Protein AF-A0A382NUI7-F1 (afdb_monomer_lite)

Structure (mmCIF, N/CA/C/O backbone):
data_AF-A0A382NUI7-F1
#
_entry.id   AF-A0A382NUI7-F1
#
loop_
_atom_site.group_PDB
_atom_site.id
_atom_site.type_symbol
_atom_site.label_atom_id
_atom_site.label_alt_id
_atom_site.label_comp_id
_atom_site.label_asym_id
_atom_site.label_entity_id
_atom_site.label_seq_id
_atom_site.pdbx_PDB_ins_code
_atom_site.Cartn_x
_atom_site.Cartn_y
_atom_site.Cartn_z
_atom_site.occupancy
_atom_site.B_iso_or_equiv
_atom_site.auth_seq_id
_atom_site.auth_comp_id
_atom_site.auth_asym_id
_atom_site.auth_atom_id
_atom_site.pdbx_PDB_model_num
ATOM 1 N N . MET A 1 1 ? -58.596 -17.652 27.806 1.00 35.81 1 MET A N 1
ATOM 2 C CA . MET A 1 1 ? -57.343 -18.100 28.448 1.00 35.81 1 MET A CA 1
ATOM 3 C C . MET A 1 1 ? -56.428 -16.884 28.550 1.00 35.81 1 MET A C 1
ATOM 5 O O . MET A 1 1 ? -56.333 -16.153 27.576 1.00 35.81 1 MET A O 1
ATOM 9 N N . TYR A 1 2 ? -55.915 -16.629 29.757 1.00 32.88 2 TYR A N 1
ATOM 10 C CA . TYR A 1 2 ? -54.990 -15.571 30.209 1.00 32.88 2 TYR A CA 1
ATOM 11 C C . TYR A 1 2 ? -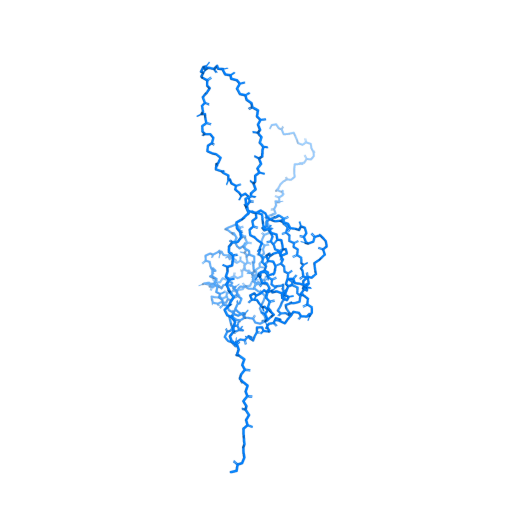53.875 -15.215 29.195 1.00 32.88 2 TYR A C 1
ATOM 13 O O . TYR A 1 2 ? -53.467 -16.080 28.438 1.00 32.88 2 TYR A O 1
ATOM 21 N N . GLY A 1 3 ? -53.282 -14.018 29.142 1.00 33.47 3 GLY A N 1
ATOM 22 C CA . GLY A 1 3 ? -53.305 -12.876 30.048 1.00 33.47 3 GLY A CA 1
ATOM 23 C C . GLY A 1 3 ? -52.349 -11.763 29.572 1.00 33.47 3 GLY A C 1
ATOM 24 O O . GLY A 1 3 ? -51.525 -11.953 28.683 1.00 33.47 3 GLY A O 1
ATOM 25 N N . TYR A 1 4 ? -52.533 -10.599 30.190 1.00 40.56 4 TYR A N 1
ATOM 26 C CA . TYR A 1 4 ? -51.809 -9.327 30.097 1.00 40.56 4 TYR A CA 1
ATOM 27 C C . TYR A 1 4 ? -50.271 -9.414 30.167 1.00 40.56 4 TYR A C 1
ATOM 29 O O . TYR A 1 4 ? -49.758 -10.164 30.987 1.00 40.56 4 TYR A O 1
ATOM 37 N N . PHE A 1 5 ? -49.560 -8.489 29.499 1.00 44.22 5 PHE A N 1
ATOM 38 C CA . PHE A 1 5 ? -48.689 -7.524 30.197 1.00 44.22 5 PHE A CA 1
ATOM 39 C C . PHE A 1 5 ? -48.401 -6.261 29.366 1.00 44.22 5 PHE A C 1
ATOM 41 O O . PHE A 1 5 ? -48.270 -6.279 28.148 1.00 44.22 5 PHE A O 1
ATOM 48 N N . LYS A 1 6 ? -48.342 -5.151 30.099 1.00 36.56 6 LYS A N 1
ATOM 49 C CA . LYS A 1 6 ? -48.339 -3.739 29.717 1.00 36.56 6 LYS A CA 1
ATOM 50 C C . LYS A 1 6 ? -47.038 -3.118 30.246 1.00 36.56 6 LYS A C 1
ATOM 52 O O . LYS A 1 6 ? -46.762 -3.305 31.425 1.00 36.56 6 LYS A O 1
ATOM 57 N N . LYS A 1 7 ? -46.303 -2.353 29.432 1.00 40.66 7 LYS A N 1
ATOM 58 C CA . LYS A 1 7 ? -45.358 -1.265 29.807 1.00 40.66 7 LYS A CA 1
ATOM 59 C C . LYS A 1 7 ? -45.283 -0.352 28.570 1.00 40.66 7 LYS A C 1
ATOM 61 O O . LYS A 1 7 ? -44.982 -0.865 27.506 1.00 40.66 7 LYS A O 1
ATOM 66 N N . VAL A 1 8 ? -45.739 0.904 28.513 1.00 38.81 8 VAL A N 1
ATOM 67 C CA . VAL A 1 8 ? -45.543 2.113 29.345 1.00 38.81 8 VAL A CA 1
ATOM 68 C C . VAL A 1 8 ? -44.069 2.476 29.520 1.00 38.81 8 VAL A C 1
ATOM 70 O O . VAL A 1 8 ? -43.425 1.958 30.422 1.00 38.81 8 VAL A O 1
ATOM 73 N N . PHE A 1 9 ? -43.594 3.404 28.684 1.00 39.09 9 PHE A N 1
ATOM 74 C CA . PHE A 1 9 ? -42.582 4.429 28.983 1.00 39.09 9 PHE A CA 1
ATOM 75 C C . PHE A 1 9 ? -42.896 5.608 28.038 1.00 39.09 9 PHE A C 1
ATOM 77 O O . PHE A 1 9 ? -42.788 5.476 26.827 1.00 39.09 9 PHE A O 1
ATOM 84 N N . ALA A 1 10 ? -43.690 6.581 28.488 1.00 38.88 10 ALA A N 1
ATOM 85 C CA . ALA A 1 10 ? -43.255 7.785 29.202 1.00 38.88 10 ALA A CA 1
ATOM 86 C C . ALA A 1 10 ? -42.447 8.712 28.282 1.00 38.88 10 ALA A C 1
ATOM 88 O O . ALA A 1 10 ? -41.266 8.495 28.032 1.00 38.88 10 ALA A O 1
ATOM 89 N N . GLY A 1 11 ? -43.140 9.727 27.765 1.00 38.72 11 GLY A N 1
ATOM 90 C CA . GLY A 1 11 ? -42.522 10.845 27.079 1.00 38.72 11 GLY A CA 1
ATOM 91 C C . GLY A 1 11 ? -41.825 11.781 28.058 1.00 38.72 11 GLY A C 1
ATOM 92 O O . GLY A 1 11 ? -42.262 11.958 29.195 1.00 38.72 11 GLY A O 1
ATOM 93 N N . THR A 1 12 ? -40.788 12.434 27.553 1.00 42.12 12 THR A N 1
ATOM 94 C CA . THR A 1 12 ? -40.213 13.628 28.158 1.00 42.12 12 THR A CA 1
ATOM 95 C C . THR A 1 12 ? -39.759 14.538 27.027 1.00 42.12 12 THR A C 1
ATOM 97 O O . THR A 1 12 ? -38.736 14.313 26.386 1.00 42.12 12 THR A O 1
ATOM 100 N N . CYS A 1 13 ? -40.567 15.566 26.765 1.00 43.44 13 CYS A N 1
ATOM 101 C CA . CYS A 1 13 ? -40.141 16.770 26.071 1.00 43.44 13 CYS A CA 1
ATOM 102 C C . CYS A 1 13 ? -39.034 17.419 26.906 1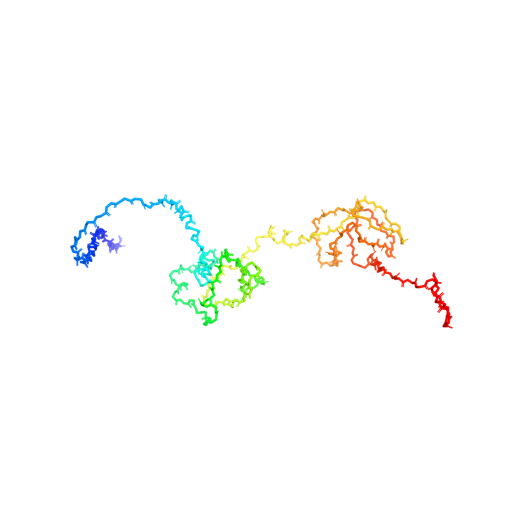.00 43.44 13 CYS A C 1
ATOM 104 O O . CYS A 1 13 ? -39.289 17.829 28.039 1.00 43.44 13 CYS A O 1
ATOM 106 N N . VAL A 1 14 ? -37.823 17.518 26.364 1.00 42.28 14 VAL A N 1
ATOM 107 C CA . VAL A 1 14 ? -36.757 18.310 26.980 1.00 42.28 14 VAL A CA 1
ATOM 108 C C . VAL A 1 14 ? -36.624 19.604 26.191 1.00 42.28 14 VAL A C 1
ATOM 110 O O . VAL A 1 14 ? -36.122 19.634 25.070 1.00 42.28 14 VAL A O 1
ATOM 113 N N . SER A 1 15 ? -37.154 20.665 26.799 1.00 38.84 15 SER A N 1
ATOM 114 C CA . SER A 1 15 ? -36.998 22.058 26.402 1.00 38.84 15 SER A CA 1
ATOM 115 C C . SER A 1 15 ? -35.524 22.439 26.288 1.00 38.84 15 SER A C 1
ATOM 117 O O . SER A 1 15 ? -34.759 22.286 27.240 1.00 38.84 15 SER A O 1
ATOM 119 N N . ILE A 1 16 ? -35.147 23.018 25.150 1.00 44.00 16 ILE A N 1
ATOM 120 C CA . ILE A 1 16 ? -33.872 23.715 24.983 1.00 44.00 16 ILE A CA 1
ATOM 121 C C . ILE A 1 16 ? -34.023 25.092 25.640 1.00 44.00 16 ILE A C 1
ATOM 123 O O . ILE A 1 16 ? -34.627 26.002 25.075 1.00 44.00 16 ILE A O 1
ATOM 127 N N . PHE A 1 17 ? -33.495 25.240 26.855 1.00 40.78 17 PHE A N 1
ATOM 128 C CA . PHE A 1 17 ? -33.248 26.549 27.455 1.00 40.78 17 PHE A CA 1
ATOM 129 C C . PHE A 1 17 ? -31.989 27.146 26.819 1.00 40.78 17 PHE A C 1
ATOM 131 O O . PHE A 1 17 ? -30.878 26.679 27.058 1.00 40.78 17 PHE A O 1
ATOM 138 N N . ILE A 1 18 ? -32.164 28.195 26.014 1.00 47.19 18 ILE A N 1
ATOM 139 C CA . ILE A 1 18 ? -31.068 29.067 25.585 1.00 47.19 18 ILE A CA 1
ATOM 140 C C . ILE A 1 18 ? -30.714 29.954 26.783 1.00 47.19 18 ILE A C 1
ATOM 142 O O . ILE A 1 18 ? -31.392 30.941 27.061 1.00 47.19 18 ILE A O 1
ATOM 146 N N . VAL A 1 19 ? -29.664 29.587 27.517 1.00 44.31 19 VAL A N 1
ATOM 147 C CA . VAL A 1 19 ? -29.037 30.477 28.500 1.00 44.31 19 VAL A CA 1
ATOM 148 C C . VAL A 1 19 ? -28.020 31.335 27.757 1.00 44.31 19 VAL A C 1
ATOM 150 O O . VAL A 1 19 ? -26.963 30.863 27.344 1.00 44.31 19 VAL A O 1
ATOM 153 N N . GLY A 1 20 ? -28.377 32.604 27.564 1.00 37.06 20 GLY A N 1
ATOM 154 C CA . GLY A 1 20 ? -27.463 33.638 27.100 1.00 37.06 20 GLY A CA 1
ATOM 155 C C . GLY A 1 20 ? -26.403 33.929 28.159 1.00 37.06 20 GLY A C 1
ATOM 156 O O . GLY A 1 20 ? -26.723 34.312 29.283 1.00 37.06 20 GLY A O 1
ATOM 157 N N . LEU A 1 21 ? -25.136 33.766 27.786 1.00 40.66 21 LEU A N 1
ATOM 158 C CA . LEU A 1 21 ? -24.000 34.259 28.554 1.00 40.66 21 LEU A CA 1
ATOM 159 C C . LEU A 1 21 ? -23.685 35.686 28.101 1.00 40.66 21 LEU A C 1
ATOM 161 O O . LEU A 1 21 ? -23.049 35.916 27.075 1.00 40.66 21 LEU A O 1
ATOM 165 N N . VAL A 1 22 ? -24.158 36.643 28.897 1.00 42.53 22 VAL A N 1
ATOM 166 C CA . VAL A 1 22 ? -23.650 38.014 28.930 1.00 42.53 22 VAL A CA 1
ATOM 167 C C . VAL A 1 22 ? -22.273 37.958 29.586 1.00 42.53 22 VAL A C 1
ATOM 169 O O . VAL A 1 22 ? -22.174 37.710 30.785 1.00 42.53 22 VAL A O 1
ATOM 172 N N . ILE A 1 23 ? -21.209 38.187 28.816 1.00 43.56 23 ILE A N 1
ATOM 173 C CA . ILE A 1 23 ? -19.904 38.531 29.386 1.00 43.56 23 ILE A CA 1
ATOM 174 C C . ILE A 1 23 ? -19.733 40.035 29.216 1.00 43.56 23 ILE A C 1
ATOM 176 O O . ILE A 1 23 ? -19.405 40.543 28.147 1.00 43.56 23 ILE A O 1
ATOM 180 N N . SER A 1 24 ? -20.003 40.740 30.309 1.00 36.62 24 SER A N 1
ATOM 181 C CA . SER A 1 24 ? -19.540 42.095 30.554 1.00 36.62 24 SER A CA 1
ATOM 182 C C . SER A 1 24 ? -18.016 42.091 30.657 1.00 36.62 24 SER A C 1
ATOM 184 O O . SER A 1 24 ? -17.479 41.473 31.574 1.00 36.62 24 SER A O 1
ATOM 186 N N . ASN A 1 25 ? -17.327 42.829 29.791 1.00 38.84 25 ASN A N 1
ATOM 187 C CA . ASN A 1 25 ? -16.005 43.348 30.122 1.00 38.84 25 ASN A CA 1
ATOM 188 C C . ASN A 1 25 ? -16.078 44.871 30.170 1.00 38.84 25 ASN A C 1
ATOM 190 O O . ASN A 1 25 ? -16.219 45.553 29.158 1.00 38.84 25 ASN A O 1
ATOM 194 N N . ASN A 1 26 ? -16.002 45.366 31.404 1.00 32.53 26 ASN A N 1
ATOM 195 C CA . ASN A 1 26 ? -15.649 46.732 31.739 1.00 32.53 26 ASN A CA 1
ATOM 196 C C . ASN A 1 26 ? -14.284 47.069 31.131 1.00 32.53 26 ASN A C 1
ATOM 198 O O . ASN A 1 26 ? -13.294 46.412 31.438 1.00 32.53 26 ASN A O 1
ATOM 202 N N . HIS A 1 27 ? -14.218 48.156 30.372 1.00 37.56 27 HIS A N 1
ATOM 203 C CA . HIS A 1 27 ? -13.040 49.013 30.350 1.00 37.56 27 HIS A CA 1
ATOM 204 C C . HIS A 1 27 ? -13.515 50.458 30.170 1.00 37.56 27 HIS A C 1
ATOM 206 O O . HIS A 1 27 ? -13.904 50.877 29.084 1.00 37.56 27 HIS A O 1
ATOM 212 N N . GLN A 1 28 ? -13.533 51.208 31.272 1.00 40.31 28 GLN A N 1
ATOM 213 C CA . GLN A 1 28 ? -13.552 52.666 31.244 1.00 40.31 28 GLN A CA 1
ATOM 214 C C . GLN A 1 28 ? -12.109 53.163 31.129 1.00 40.31 28 GLN A C 1
ATOM 216 O O . GLN A 1 28 ? -11.290 52.874 31.997 1.00 40.31 28 GLN A O 1
ATOM 221 N N . SER A 1 29 ? -11.832 53.979 30.115 1.00 36.03 29 SER A N 1
ATOM 222 C CA . SER A 1 29 ? -11.007 55.179 30.276 1.00 36.03 29 SER A CA 1
ATOM 223 C C . SER A 1 29 ? -11.375 56.204 29.201 1.00 36.03 29 SER A C 1
ATOM 225 O O . SER A 1 29 ? -11.476 55.884 28.019 1.00 36.03 29 SER A O 1
ATOM 227 N N . LEU A 1 30 ? -11.628 57.417 29.679 1.00 31.84 30 LEU A N 1
ATOM 228 C CA . LEU A 1 30 ? -12.133 58.619 29.020 1.00 31.84 30 LEU A CA 1
ATOM 229 C C . LEU A 1 30 ? -11.088 59.297 28.098 1.00 31.84 30 LEU A C 1
ATOM 231 O O . LEU A 1 30 ? -9.920 59.313 28.463 1.00 31.84 30 LEU A O 1
ATOM 235 N N . ALA A 1 31 ? -11.573 59.895 26.991 1.00 32.81 31 ALA A N 1
ATOM 236 C CA . ALA A 1 31 ? -11.314 61.243 26.409 1.00 32.81 31 ALA A CA 1
ATOM 237 C C . ALA A 1 31 ? -9.858 61.810 26.370 1.00 32.81 31 ALA A C 1
ATOM 239 O O . ALA A 1 31 ? -9.145 61.734 27.355 1.00 32.81 31 ALA A O 1
ATOM 240 N N . ALA A 1 32 ? -9.332 62.513 25.352 1.00 33.59 32 ALA A N 1
ATOM 241 C CA . ALA A 1 32 ? -9.873 63.242 24.199 1.00 33.59 32 ALA A CA 1
ATOM 242 C C . ALA A 1 32 ? -8.736 63.668 23.219 1.00 33.59 32 ALA A C 1
ATOM 244 O O . ALA A 1 32 ? -7.581 63.778 23.624 1.00 33.59 32 ALA A O 1
ATOM 245 N N . THR A 1 33 ? -9.152 64.130 22.024 1.00 32.66 33 THR A N 1
ATOM 246 C CA . THR A 1 33 ? -8.557 65.178 21.140 1.00 32.66 33 THR A CA 1
ATOM 247 C C . THR A 1 33 ? -7.440 64.833 20.133 1.00 32.66 33 THR A C 1
ATOM 249 O O . THR A 1 33 ? -6.334 64.490 20.528 1.00 32.66 33 THR A O 1
ATOM 252 N N . GLY A 1 34 ? -7.704 65.109 18.839 1.00 29.58 34 GLY A N 1
ATOM 253 C CA . GLY A 1 34 ? -6.694 65.460 17.817 1.00 29.58 34 GLY A CA 1
ATOM 254 C C . GLY A 1 34 ? -6.775 64.699 16.478 1.00 29.58 34 GLY A C 1
ATOM 255 O O . GLY A 1 34 ? -6.346 63.558 16.406 1.00 29.58 34 GLY A O 1
ATOM 256 N N . ASP A 1 35 ? -7.298 65.351 15.435 1.00 33.94 35 ASP A N 1
ATOM 257 C CA . ASP A 1 35 ? -7.333 64.978 13.994 1.00 33.94 35 ASP A CA 1
ATOM 258 C C . ASP A 1 35 ? -5.949 65.192 13.303 1.00 33.94 35 ASP A C 1
ATOM 260 O O . ASP A 1 35 ? -5.096 65.810 13.949 1.00 33.94 35 ASP A O 1
ATOM 264 N N . PRO A 1 36 ? -5.694 64.936 11.991 1.00 48.56 36 PRO A N 1
ATOM 265 C CA . PRO A 1 36 ? -6.101 63.901 11.014 1.00 48.56 36 PRO A CA 1
ATOM 266 C C . PRO A 1 36 ? -4.875 63.129 10.435 1.00 48.56 36 PRO A C 1
ATOM 268 O O . PRO A 1 36 ? -3.724 63.467 10.694 1.00 48.56 36 PRO A O 1
ATOM 271 N N . ASN A 1 37 ? -5.133 62.189 9.515 1.00 37.06 37 ASN A N 1
ATOM 272 C CA . ASN A 1 37 ? -4.192 61.495 8.612 1.00 37.06 37 ASN A CA 1
ATOM 273 C C . ASN A 1 37 ? -3.414 60.316 9.202 1.00 37.06 37 ASN A C 1
ATOM 275 O O . ASN A 1 37 ? -2.260 60.451 9.598 1.00 37.06 37 ASN A O 1
ATOM 279 N N . ASP A 1 38 ? -3.972 59.114 9.058 1.00 30.92 38 ASP A N 1
ATOM 280 C CA . ASP A 1 38 ? -3.113 57.993 8.699 1.00 30.92 38 ASP A CA 1
ATOM 281 C C . ASP A 1 38 ? -3.828 57.036 7.747 1.00 30.92 38 ASP A C 1
ATOM 283 O O . ASP A 1 38 ? -5.016 56.729 7.880 1.00 30.92 38 ASP A O 1
ATOM 287 N N . HIS A 1 39 ? -3.097 56.629 6.719 1.00 35.75 39 HIS A N 1
ATOM 288 C CA . HIS A 1 39 ? -3.588 55.820 5.625 1.00 35.75 39 HIS A CA 1
ATOM 289 C C . HIS A 1 39 ? -4.082 54.480 6.167 1.00 35.75 39 HIS A C 1
ATOM 291 O O . HIS A 1 39 ? -3.288 53.601 6.500 1.00 35.75 39 HIS A O 1
ATOM 297 N N . THR A 1 40 ? -5.403 54.284 6.198 1.00 34.47 40 THR A N 1
ATOM 298 C CA . THR A 1 40 ? -5.993 52.964 6.418 1.00 34.47 40 THR A CA 1
ATOM 299 C C . THR A 1 40 ? -5.698 52.103 5.192 1.00 34.47 40 THR A C 1
ATOM 301 O O . THR A 1 40 ? -6.510 51.946 4.282 1.00 34.47 40 THR A O 1
ATOM 304 N N . LYS A 1 41 ? -4.489 51.538 5.156 1.00 36.22 41 LYS A N 1
ATOM 305 C CA . LYS A 1 41 ? -4.222 50.299 4.442 1.00 36.22 41 LYS A CA 1
ATOM 306 C C . LYS A 1 41 ? -5.117 49.272 5.121 1.00 36.22 41 LYS A C 1
ATOM 308 O O . LYS A 1 41 ? -4.795 48.760 6.189 1.00 36.22 41 LYS A O 1
ATOM 313 N N . VAL A 1 42 ? -6.276 49.030 4.517 1.00 35.50 42 VAL A N 1
ATOM 314 C CA . VAL A 1 42 ? -7.073 47.835 4.765 1.00 35.50 42 VAL A CA 1
ATOM 315 C C . VAL A 1 42 ? -6.172 46.674 4.362 1.00 35.50 42 VAL A C 1
ATOM 317 O O . VAL A 1 42 ? -6.113 46.269 3.204 1.00 35.50 42 VAL A O 1
ATOM 320 N N . ILE A 1 43 ? -5.369 46.207 5.316 1.00 37.84 43 ILE A N 1
ATOM 321 C CA . ILE A 1 43 ? -4.827 44.864 5.279 1.00 37.84 43 ILE A CA 1
ATOM 322 C C . ILE A 1 43 ? -6.076 44.014 5.437 1.00 37.84 43 ILE A C 1
ATOM 324 O O . ILE A 1 43 ? -6.586 43.830 6.540 1.00 37.84 43 ILE A O 1
ATOM 328 N N . SER A 1 44 ? -6.629 43.593 4.303 1.00 38.59 44 SER A N 1
ATOM 329 C CA . SER A 1 44 ? -7.461 42.410 4.258 1.00 38.59 44 SER A CA 1
ATOM 330 C C . SER A 1 44 ? -6.582 41.295 4.799 1.00 38.59 44 SER A C 1
ATOM 332 O O . SER A 1 44 ? -5.796 40.699 4.067 1.00 38.59 44 SER A O 1
ATOM 334 N N . ASP A 1 45 ? -6.657 41.094 6.111 1.00 36.09 45 ASP A N 1
ATOM 335 C CA . ASP A 1 45 ? -6.269 39.869 6.774 1.00 36.09 45 ASP A CA 1
ATOM 336 C C . ASP A 1 45 ? -7.202 38.805 6.196 1.00 36.09 45 ASP A C 1
ATOM 338 O O . ASP A 1 45 ? -8.266 38.488 6.729 1.00 36.09 45 ASP A O 1
ATOM 342 N N . THR A 1 46 ? -6.856 38.318 5.002 1.00 43.84 46 THR A N 1
ATOM 343 C CA . THR A 1 46 ? -7.223 36.981 4.570 1.00 43.84 46 THR A CA 1
ATOM 344 C C . THR A 1 46 ? -6.543 36.074 5.571 1.00 43.84 46 THR A C 1
ATOM 346 O O . THR A 1 46 ? -5.428 35.609 5.342 1.00 43.84 46 THR A O 1
ATOM 349 N N . GLY A 1 47 ? -7.206 35.932 6.720 1.00 40.12 47 GLY A N 1
ATOM 350 C CA . GLY A 1 47 ? -6.860 35.021 7.779 1.00 40.12 47 GLY A CA 1
ATOM 351 C C . GLY A 1 47 ? -6.905 33.643 7.168 1.00 40.12 47 GLY A C 1
ATOM 352 O O . GLY A 1 47 ? -7.947 32.985 7.141 1.00 40.12 47 GLY A O 1
ATOM 353 N N . ASP A 1 48 ? -5.761 33.247 6.631 1.00 46.84 48 ASP A N 1
ATOM 354 C CA . ASP A 1 48 ? -5.433 31.901 6.249 1.00 46.84 48 ASP A CA 1
ATOM 355 C C . ASP A 1 48 ? -5.414 31.143 7.571 1.00 46.84 48 ASP A C 1
ATOM 357 O O . ASP A 1 48 ? -4.390 31.025 8.248 1.00 46.84 48 ASP A O 1
ATOM 361 N N . ARG A 1 49 ? -6.610 30.776 8.047 1.00 52.12 49 ARG A N 1
ATOM 362 C CA . ARG A 1 49 ? -6.794 29.944 9.226 1.00 52.12 49 ARG A CA 1
ATOM 363 C C . ARG A 1 49 ? -6.121 28.638 8.864 1.00 52.12 49 ARG A C 1
ATOM 365 O O . ARG A 1 49 ? -6.753 27.776 8.266 1.00 52.12 49 ARG A O 1
ATOM 372 N N . HIS A 1 50 ? -4.836 28.533 9.188 1.00 59.94 50 HIS A N 1
ATOM 373 C CA . HIS A 1 50 ? -4.046 27.335 8.994 1.00 59.94 50 HIS A CA 1
ATOM 374 C C . HIS A 1 50 ? -4.799 26.226 9.718 1.00 59.94 50 HIS A C 1
ATOM 376 O O . HIS A 1 50 ? -4.812 26.175 10.949 1.00 59.94 50 HIS A O 1
ATOM 382 N N . GLN A 1 51 ? -5.533 25.410 8.964 1.00 75.38 51 GLN A N 1
ATOM 383 C CA . GLN A 1 51 ? -6.395 24.399 9.539 1.00 75.38 51 GLN A CA 1
ATOM 384 C C . GLN A 1 51 ? -5.481 23.317 10.100 1.00 75.38 51 GLN A C 1
ATOM 386 O O . GLN A 1 51 ? -4.776 22.629 9.365 1.00 75.38 51 GLN A O 1
ATOM 391 N N . VAL A 1 52 ? -5.424 23.232 11.427 1.00 84.94 52 VAL A N 1
ATOM 392 C CA . VAL A 1 52 ? -4.571 22.266 12.110 1.00 84.94 52 VAL A CA 1
ATOM 393 C C . VAL A 1 52 ? -5.390 21.014 12.398 1.00 84.94 52 VAL A C 1
ATOM 395 O O . VAL A 1 52 ? -6.328 21.044 13.189 1.00 84.94 52 VAL A O 1
ATOM 398 N N . PHE A 1 53 ? -5.019 19.907 11.764 1.00 86.06 53 PHE A N 1
ATOM 399 C CA . PHE A 1 53 ? -5.631 18.597 11.943 1.00 86.06 53 PHE A CA 1
ATOM 400 C C . PHE A 1 53 ? -4.923 17.846 13.069 1.00 86.06 53 PHE A C 1
ATOM 402 O O . PHE A 1 53 ? -3.709 17.637 13.028 1.00 86.06 53 PHE A O 1
ATOM 409 N N . GLU A 1 54 ? -5.673 17.431 14.086 1.00 91.06 54 GLU A N 1
ATOM 410 C CA . GLU A 1 54 ? -5.142 16.646 15.201 1.00 91.06 54 GLU A CA 1
ATOM 411 C C . GLU A 1 54 ? -5.268 15.148 14.914 1.00 91.06 54 GLU A C 1
ATOM 413 O O . GLU A 1 54 ? -6.333 14.672 14.517 1.00 91.06 54 GLU A O 1
ATOM 418 N N . LEU A 1 55 ? -4.192 14.389 15.153 1.00 92.06 55 LEU A N 1
ATOM 419 C CA . LEU A 1 55 ? -4.160 12.951 14.870 1.00 92.06 55 LEU A CA 1
ATOM 420 C C . LEU A 1 55 ? -5.258 12.205 15.625 1.00 92.06 55 LEU A C 1
ATOM 422 O O . LEU A 1 55 ? -5.930 11.369 15.032 1.00 92.06 55 LEU A O 1
ATOM 426 N N . ARG A 1 56 ? -5.456 12.512 16.914 1.00 91.75 56 ARG A N 1
ATOM 427 C CA . ARG A 1 56 ? -6.459 11.832 17.744 1.00 91.75 56 ARG A CA 1
ATOM 428 C C . ARG A 1 56 ? -7.870 12.035 17.190 1.00 91.75 56 ARG A C 1
ATOM 430 O O . ARG A 1 56 ? -8.568 11.050 16.990 1.00 91.75 56 ARG A O 1
ATOM 437 N N . ALA A 1 57 ? -8.253 13.280 16.910 1.00 87.88 57 ALA A N 1
ATOM 438 C CA . ALA A 1 57 ? -9.573 13.601 16.372 1.00 87.88 57 ALA A CA 1
ATOM 439 C C . ALA A 1 57 ? -9.804 12.934 15.007 1.00 87.88 57 ALA A C 1
ATOM 441 O O . ALA A 1 57 ? -10.810 12.259 14.817 1.00 87.88 57 ALA A O 1
ATOM 442 N N . GLY A 1 58 ? -8.830 13.036 14.094 1.00 90.12 58 GLY A N 1
ATOM 443 C CA . GLY A 1 58 ? -8.917 12.390 12.782 1.00 90.12 58 GLY A CA 1
ATOM 444 C C . GLY A 1 58 ? -9.027 10.866 12.875 1.00 90.12 58 GLY A C 1
ATOM 445 O O . GLY A 1 58 ? -9.820 10.262 12.157 1.00 90.12 58 GLY A O 1
ATOM 446 N N . LEU A 1 59 ? -8.284 10.249 13.797 1.00 92.00 59 LEU A N 1
ATOM 447 C CA . LEU A 1 59 ? -8.320 8.806 14.008 1.00 92.00 59 LEU A CA 1
ATOM 448 C C . LEU A 1 59 ? -9.667 8.343 14.571 1.00 92.00 59 LEU A C 1
ATOM 450 O O . LEU A 1 59 ? -10.170 7.319 14.128 1.00 92.00 59 LEU A O 1
ATOM 454 N N . ILE A 1 60 ? -10.264 9.084 15.509 1.00 89.56 60 ILE A N 1
ATOM 455 C CA . ILE A 1 60 ? -11.598 8.778 16.053 1.00 89.56 60 ILE A CA 1
ATOM 456 C C . ILE A 1 60 ? -12.639 8.807 14.935 1.00 89.56 60 ILE A C 1
ATOM 458 O O . ILE A 1 60 ? -13.363 7.831 14.750 1.00 89.56 60 ILE A O 1
ATOM 462 N N . SER A 1 61 ? -12.673 9.891 14.153 1.00 88.50 61 SER A N 1
ATOM 463 C CA . SER A 1 61 ? -13.612 10.019 13.035 1.00 88.50 61 SER A CA 1
ATOM 464 C C . SER A 1 61 ? -13.420 8.910 12.004 1.00 88.50 61 SER A C 1
ATOM 466 O O . SER A 1 61 ? -14.394 8.362 11.502 1.00 88.50 61 SER A O 1
ATOM 468 N N . TRP A 1 62 ? -12.172 8.548 11.705 1.00 91.56 62 TRP A N 1
ATOM 469 C CA . TRP A 1 62 ? -11.877 7.469 10.770 1.00 91.56 62 TRP A CA 1
ATOM 470 C C . TRP A 1 62 ? -12.272 6.090 11.315 1.00 91.56 62 TRP A C 1
ATOM 472 O O . TRP A 1 62 ? -12.885 5.306 10.593 1.00 91.56 62 TRP A O 1
ATOM 482 N N . LEU A 1 63 ? -11.977 5.793 12.585 1.00 90.25 63 LEU A N 1
ATOM 483 C CA . LEU A 1 63 ? -12.348 4.529 13.229 1.00 90.25 63 LEU A CA 1
ATOM 484 C C . LEU A 1 63 ? -13.864 4.354 13.292 1.00 90.25 63 LEU A C 1
ATOM 486 O O . LEU A 1 63 ? -14.347 3.258 13.048 1.00 90.25 63 LEU A O 1
ATOM 490 N N . ALA A 1 64 ? -14.614 5.424 13.541 1.00 87.12 64 ALA A N 1
ATOM 491 C CA . ALA A 1 64 ? -16.072 5.386 13.566 1.00 87.12 64 ALA A CA 1
ATOM 492 C C . ALA A 1 64 ? -16.715 4.978 12.231 1.00 87.12 64 ALA A C 1
ATOM 494 O O . ALA A 1 64 ? -17.830 4.470 12.217 1.00 87.12 64 ALA A O 1
ATOM 495 N N . LEU A 1 65 ? -16.019 5.179 11.107 1.00 83.06 65 LEU A N 1
ATOM 496 C CA . LEU A 1 65 ? -16.481 4.727 9.791 1.00 83.06 65 LEU A CA 1
ATOM 497 C C . LEU A 1 65 ? -16.215 3.235 9.545 1.00 83.06 65 LEU A C 1
ATOM 499 O O . LEU A 1 65 ? -16.807 2.652 8.642 1.00 83.06 65 LEU A O 1
ATOM 503 N N . HIS A 1 66 ? -15.306 2.629 10.310 1.00 83.69 66 HIS A N 1
ATOM 504 C CA . HIS A 1 66 ? -14.824 1.262 10.085 1.00 83.69 66 HIS A CA 1
ATOM 505 C C . HIS A 1 66 ? -15.188 0.297 11.225 1.00 83.69 66 HIS A C 1
ATOM 507 O O . HIS A 1 66 ? -15.158 -0.920 11.037 1.00 83.69 66 HIS A O 1
ATOM 513 N N . ALA A 1 67 ? -15.522 0.819 12.403 1.00 86.19 67 ALA A N 1
ATOM 514 C CA . ALA A 1 67 ? -15.914 0.063 13.582 1.00 86.19 67 ALA A CA 1
ATOM 515 C C . ALA A 1 67 ? -17.436 -0.037 13.703 1.00 86.19 67 ALA A C 1
ATOM 517 O O . ALA A 1 67 ? -18.170 0.829 13.240 1.00 86.19 67 ALA A O 1
ATOM 518 N N . THR A 1 68 ? -17.911 -1.072 14.393 1.00 83.81 68 THR A N 1
ATOM 519 C CA . THR A 1 68 ? -19.315 -1.161 14.824 1.00 83.81 68 THR A CA 1
ATOM 520 C C . THR A 1 68 ? -19.588 -0.394 16.119 1.00 83.81 68 THR A C 1
ATOM 522 O O . THR A 1 68 ? -20.740 -0.269 16.518 1.00 83.81 68 THR A O 1
ATOM 525 N N . ASN A 1 69 ? -18.533 0.056 16.803 1.00 86.94 69 ASN A N 1
ATOM 526 C CA . ASN A 1 69 ? -18.608 0.807 18.053 1.00 86.94 69 ASN A CA 1
ATOM 527 C C . ASN A 1 69 ? -19.148 2.227 17.827 1.00 86.94 69 ASN A C 1
ATOM 529 O O . ASN A 1 69 ? -18.905 2.837 16.784 1.00 86.94 69 ASN A O 1
ATOM 533 N N . GLU A 1 70 ? -19.833 2.777 18.830 1.00 83.69 70 GLU A N 1
ATOM 534 C CA . GLU A 1 70 ? -20.272 4.174 18.799 1.00 83.69 70 GLU A CA 1
ATOM 535 C C . GLU A 1 70 ? -19.071 5.132 18.892 1.00 83.69 70 GLU A C 1
ATOM 537 O O . GLU A 1 70 ? -18.062 4.835 19.533 1.00 83.69 70 GLU A O 1
ATOM 542 N N . ILE A 1 71 ? -19.185 6.321 18.285 1.00 85.50 71 ILE A N 1
ATOM 543 C CA . ILE A 1 71 ? -18.124 7.349 18.317 1.00 85.50 71 ILE A CA 1
ATOM 544 C C . ILE A 1 71 ? -17.729 7.694 19.760 1.00 85.50 71 ILE A C 1
ATOM 546 O O . ILE A 1 71 ? -16.544 7.797 20.061 1.00 85.50 71 ILE A O 1
ATOM 550 N N . THR A 1 72 ? -18.710 7.823 20.653 1.00 85.75 72 THR A N 1
ATOM 551 C CA . THR A 1 72 ? -18.527 8.128 22.082 1.00 85.75 72 THR A CA 1
ATOM 552 C C . THR A 1 72 ? -17.687 7.067 22.792 1.00 85.75 72 THR A C 1
ATOM 554 O O . THR A 1 72 ? -16.741 7.393 23.506 1.00 85.75 72 THR A O 1
ATOM 557 N N . GLU A 1 73 ? -17.962 5.788 22.531 1.00 88.69 73 GLU A N 1
ATOM 558 C CA . GLU A 1 73 ? -17.180 4.672 23.067 1.00 88.69 73 GLU A CA 1
ATOM 559 C C . GLU A 1 73 ? -15.726 4.723 22.571 1.00 88.69 73 GLU A C 1
ATOM 561 O O . GLU A 1 73 ? -14.790 4.475 23.340 1.00 88.69 73 GLU A O 1
ATOM 566 N N . ILE A 1 74 ? -15.525 5.088 21.299 1.00 87.62 74 ILE A N 1
ATOM 567 C CA . ILE A 1 74 ? -14.192 5.235 20.710 1.00 87.62 74 ILE A CA 1
ATOM 568 C C . ILE A 1 74 ? -13.442 6.408 21.351 1.00 87.62 74 ILE A C 1
ATOM 570 O O . ILE A 1 74 ? -12.268 6.268 21.693 1.00 87.62 74 ILE A O 1
ATOM 574 N N . GLU A 1 75 ? -14.097 7.549 21.548 1.00 88.12 75 GLU A N 1
ATOM 575 C CA . GLU A 1 75 ? -13.508 8.741 22.163 1.00 88.12 75 GLU A CA 1
ATOM 576 C C . GLU A 1 75 ? -12.988 8.483 23.582 1.00 88.12 75 GLU A C 1
ATOM 578 O O . GLU A 1 75 ? -11.877 8.917 23.922 1.00 88.12 75 GLU A O 1
ATOM 583 N N . GLU A 1 76 ? -13.771 7.762 24.386 1.00 90.50 76 GLU A N 1
ATOM 584 C CA . GLU A 1 76 ? -13.470 7.458 25.786 1.00 90.50 76 GLU A CA 1
ATOM 585 C C . GLU A 1 76 ? -12.375 6.393 25.939 1.00 90.50 76 GLU A C 1
ATOM 587 O O . GLU A 1 76 ? -11.486 6.524 26.787 1.00 90.50 76 GLU A O 1
ATOM 592 N N . ASN A 1 77 ? -12.403 5.346 25.107 1.00 90.94 77 ASN A N 1
ATOM 593 C CA . ASN A 1 77 ? -11.521 4.187 25.268 1.00 90.94 77 ASN A CA 1
ATOM 594 C C . ASN A 1 77 ? -10.236 4.249 24.431 1.00 90.94 77 ASN A C 1
ATOM 596 O O . ASN A 1 77 ? -9.287 3.498 24.702 1.00 90.94 77 ASN A O 1
ATOM 600 N N . LEU A 1 78 ? -10.157 5.128 23.425 1.00 90.56 78 LEU A N 1
ATOM 601 C CA . LEU A 1 78 ? -8.966 5.266 22.590 1.00 90.56 78 LEU A CA 1
ATOM 602 C C . LEU A 1 78 ? -7.808 5.885 23.380 1.00 90.56 78 LEU A C 1
ATOM 604 O O . LEU A 1 78 ? -7.740 7.094 23.608 1.00 90.56 78 LEU A O 1
ATOM 608 N N . LYS A 1 79 ? -6.839 5.036 23.726 1.00 90.38 79 LYS A N 1
ATOM 609 C CA . LYS A 1 79 ? -5.589 5.429 24.381 1.00 90.38 79 LYS A CA 1
ATOM 610 C C . LYS A 1 79 ? -4.458 5.469 23.367 1.00 90.38 79 LYS A C 1
ATOM 612 O O . LYS A 1 79 ? -4.090 4.445 22.792 1.00 90.38 79 LYS A O 1
ATOM 617 N N . LEU A 1 80 ? -3.887 6.652 23.177 1.00 89.06 80 LEU A N 1
ATOM 618 C CA . LEU A 1 80 ? -2.724 6.862 22.327 1.00 89.06 80 LEU A CA 1
ATOM 619 C C . LEU A 1 80 ? -1.499 7.159 23.190 1.00 89.06 80 LEU A C 1
ATOM 621 O O . LEU A 1 80 ? -1.592 7.683 24.295 1.00 89.06 80 LEU A O 1
ATOM 625 N N . ASN A 1 81 ? -0.313 6.852 22.671 1.00 89.00 81 ASN A N 1
ATOM 626 C CA . ASN A 1 81 ? 0.912 7.296 23.323 1.00 89.00 81 ASN A CA 1
ATOM 627 C C . ASN A 1 81 ? 0.993 8.828 23.289 1.00 89.00 81 ASN A C 1
ATOM 629 O O . ASN A 1 81 ? 0.617 9.450 22.296 1.00 89.00 81 ASN A O 1
ATOM 633 N N . ARG A 1 82 ? 1.596 9.433 24.320 1.00 85.94 82 ARG A N 1
ATOM 634 C CA . ARG A 1 82 ? 1.772 10.896 24.451 1.00 85.94 82 ARG A CA 1
ATOM 635 C C . ARG A 1 82 ? 2.373 11.560 23.203 1.00 85.94 82 ARG A C 1
ATOM 637 O O . ARG A 1 82 ? 2.092 12.721 22.911 1.00 85.94 82 ARG A O 1
ATOM 644 N N . SER A 1 83 ? 3.224 10.836 22.474 1.00 87.75 83 SER A N 1
ATOM 645 C CA . SER A 1 83 ? 3.836 11.300 21.227 1.00 87.75 83 SER A CA 1
ATOM 646 C C . SER A 1 83 ? 2.855 11.384 20.057 1.00 87.75 83 SER A C 1
ATOM 648 O O . SER A 1 83 ? 3.073 12.206 19.176 1.00 87.75 83 SER A O 1
ATOM 650 N N . LEU A 1 84 ? 1.804 10.560 20.040 1.00 89.00 84 LEU A N 1
ATOM 651 C CA . LEU A 1 84 ? 0.754 10.526 19.020 1.00 89.00 84 LEU A CA 1
ATOM 652 C C . LEU A 1 84 ? -0.401 11.469 19.364 1.00 89.00 84 LEU A C 1
ATOM 654 O O . LEU A 1 84 ? -0.914 12.134 18.474 1.00 89.00 84 LEU A O 1
ATOM 658 N N . GLU A 1 85 ? -0.763 11.598 20.643 1.00 88.62 85 GLU A N 1
ATOM 659 C CA . GLU A 1 85 ? -1.818 12.529 21.085 1.00 88.62 85 GLU A CA 1
ATOM 660 C C . GLU A 1 85 ? -1.520 13.979 20.703 1.00 88.62 85 GLU A C 1
ATOM 662 O O . GLU A 1 85 ? -2.413 14.742 20.355 1.00 88.62 85 GLU A O 1
ATOM 667 N N . ARG A 1 86 ? -0.241 14.361 20.744 1.00 89.06 86 ARG A N 1
ATOM 668 C CA . ARG A 1 86 ? 0.212 15.722 20.434 1.00 89.06 86 ARG A CA 1
ATOM 669 C C . ARG A 1 86 ? 0.507 15.932 18.952 1.00 89.06 86 ARG A C 1
ATOM 671 O O . ARG A 1 86 ? 0.989 17.004 18.585 1.00 89.06 86 ARG A O 1
ATOM 678 N N . LYS A 1 87 ? 0.297 14.920 18.102 1.00 91.06 87 LYS A N 1
ATOM 679 C CA . LYS A 1 87 ? 0.583 15.045 16.673 1.00 91.06 87 LYS A CA 1
ATOM 680 C C . LYS A 1 87 ? -0.488 15.874 15.995 1.00 91.06 87 LYS A C 1
ATOM 682 O O . LYS A 1 87 ? -1.681 15.596 16.086 1.00 91.06 87 LYS A O 1
ATOM 687 N N . LYS A 1 88 ? 0.000 16.884 15.291 1.00 92.00 88 LYS A N 1
ATOM 688 C CA . LYS A 1 88 ? -0.780 17.822 14.507 1.00 92.00 88 LYS A CA 1
ATOM 689 C C . LYS A 1 88 ? -0.224 17.857 13.088 1.00 92.00 88 LYS A C 1
ATOM 691 O O . LYS A 1 88 ? 0.959 17.568 12.879 1.00 92.00 88 LYS A O 1
ATOM 696 N N . CYS A 1 89 ? -1.085 18.167 12.136 1.00 88.38 89 CYS A N 1
ATOM 697 C CA . CYS A 1 89 ? -0.765 18.302 10.725 1.00 88.38 89 CYS A CA 1
ATOM 698 C C . CYS A 1 89 ? -1.391 19.597 10.202 1.00 88.38 89 CYS A C 1
ATOM 700 O O . CYS A 1 89 ? -2.494 19.950 10.607 1.00 88.38 89 CYS A O 1
ATOM 702 N N . HIS A 1 90 ? -0.704 20.297 9.304 1.00 87.25 90 HIS A N 1
ATOM 703 C CA . HIS A 1 90 ? -1.261 21.469 8.608 1.00 87.25 90 HIS A CA 1
ATOM 704 C C . HIS A 1 90 ? -2.074 21.081 7.362 1.00 87.25 90 HIS A C 1
ATOM 706 O O . HIS A 1 90 ? -2.526 21.933 6.604 1.00 87.25 90 HIS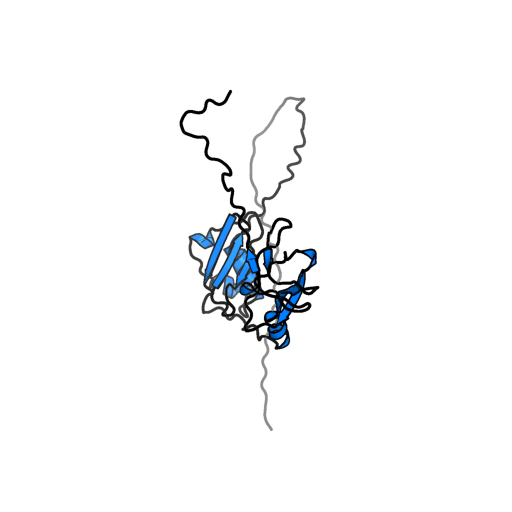 A O 1
ATOM 712 N N . SER A 1 91 ? -2.241 19.780 7.135 1.00 85.19 91 SER A N 1
ATOM 713 C CA . SER A 1 91 ? -2.968 19.193 6.015 1.00 85.19 91 SER A CA 1
ATOM 714 C C . SER A 1 91 ? -3.795 18.009 6.516 1.00 85.19 91 SER A C 1
ATOM 716 O O . SER A 1 91 ? -3.610 17.544 7.644 1.00 85.19 91 SER A O 1
ATOM 718 N N . SER A 1 92 ? -4.721 17.514 5.698 1.00 86.00 92 SER A N 1
ATOM 719 C CA . SER A 1 92 ? -5.518 16.339 6.055 1.00 86.00 92 SER A CA 1
ATOM 720 C C . SER A 1 92 ? -4.618 15.134 6.342 1.00 86.00 92 SER A C 1
ATOM 722 O O . SER A 1 92 ? -3.706 14.842 5.566 1.00 86.00 92 SER A O 1
ATOM 724 N N . ILE A 1 93 ? -4.902 14.418 7.429 1.00 89.94 93 ILE A N 1
ATOM 725 C CA . ILE A 1 93 ? -4.204 13.178 7.778 1.00 89.94 93 ILE A CA 1
ATOM 726 C C . ILE A 1 93 ? -4.910 12.021 7.071 1.00 89.94 93 ILE A C 1
ATOM 728 O O . ILE A 1 93 ? -6.122 11.858 7.207 1.00 89.94 93 ILE A O 1
ATOM 732 N N . VAL A 1 94 ? -4.152 11.222 6.326 1.00 92.19 94 VAL A N 1
ATOM 733 C CA . VAL A 1 94 ? -4.649 10.022 5.648 1.00 92.19 94 VAL A CA 1
ATOM 734 C C . VAL A 1 94 ? -4.453 8.822 6.567 1.00 92.19 94 VAL A C 1
ATOM 736 O O . VAL A 1 94 ? -3.362 8.625 7.105 1.00 92.19 94 VAL A O 1
ATOM 739 N N . PHE A 1 95 ? -5.507 8.026 6.742 1.00 91.69 95 PHE A N 1
ATOM 740 C CA . PHE A 1 95 ? -5.483 6.806 7.544 1.00 91.69 95 PHE A CA 1
ATOM 741 C C . PHE A 1 95 ? -5.766 5.586 6.670 1.00 91.69 95 PHE A C 1
ATOM 743 O O . PHE A 1 95 ? -6.690 5.600 5.854 1.00 91.69 95 PHE A O 1
ATOM 750 N N . SER A 1 96 ? -4.987 4.526 6.855 1.00 90.69 96 SER A N 1
ATOM 751 C CA . SER A 1 96 ? -5.178 3.251 6.165 1.00 90.69 96 SER A CA 1
ATOM 752 C C . SER A 1 96 ? -4.734 2.077 7.029 1.00 90.69 96 SER A C 1
ATOM 754 O O . SER A 1 96 ? -3.899 2.221 7.922 1.00 90.69 96 SER A O 1
ATOM 756 N N . TYR A 1 97 ? -5.281 0.892 6.765 1.00 90.12 97 TYR A N 1
ATOM 757 C CA . TYR A 1 97 ? -4.745 -0.344 7.329 1.00 90.12 97 TYR A CA 1
ATOM 758 C C . TYR A 1 97 ? -3.503 -0.787 6.556 1.00 90.12 97 TYR A C 1
ATOM 760 O O . TYR A 1 97 ? -3.482 -0.728 5.329 1.00 90.12 97 TYR A O 1
ATOM 768 N N . VAL A 1 98 ? -2.472 -1.230 7.278 1.00 85.94 98 VAL A N 1
ATOM 769 C CA . VAL A 1 98 ? -1.221 -1.726 6.674 1.00 85.94 98 VAL A CA 1
ATOM 770 C C . VAL A 1 98 ? -1.390 -3.150 6.142 1.00 85.94 98 VAL A C 1
ATOM 772 O O . VAL A 1 98 ? -0.810 -3.509 5.124 1.00 85.94 98 VAL A O 1
ATOM 775 N N . GLU A 1 99 ? -2.191 -3.955 6.836 1.00 76.81 99 GLU A N 1
ATOM 776 C CA . GLU A 1 99 ? -2.380 -5.380 6.575 1.00 76.81 99 GLU A CA 1
ATOM 777 C C . GLU A 1 99 ? -3.871 -5.730 6.574 1.00 76.81 99 GLU A C 1
ATOM 779 O O . GLU A 1 99 ? -4.677 -5.090 7.258 1.00 76.81 99 GLU A O 1
ATOM 784 N N . SER A 1 100 ? -4.236 -6.808 5.875 1.00 73.69 100 SER A N 1
ATOM 785 C CA . SER A 1 100 ? -5.617 -7.307 5.792 1.00 73.69 100 SER A CA 1
ATOM 786 C C . SER A 1 100 ? -6.195 -7.723 7.149 1.00 73.69 100 SER A C 1
ATOM 788 O O . SER A 1 100 ? -7.406 -7.677 7.341 1.00 73.69 100 SER A O 1
ATOM 790 N N . ASN A 1 101 ? -5.340 -8.091 8.113 1.00 76.44 101 ASN A N 1
ATOM 791 C CA . ASN A 1 101 ? -5.740 -8.413 9.489 1.00 76.44 101 ASN A CA 1
ATOM 792 C C . ASN A 1 101 ? -6.160 -7.176 10.309 1.00 76.44 101 ASN A C 1
ATOM 794 O O . ASN A 1 101 ? -6.553 -7.325 11.465 1.00 76.44 101 ASN A O 1
ATOM 798 N N . LYS A 1 102 ? -6.037 -5.968 9.735 1.00 83.25 102 LYS A N 1
ATOM 799 C CA . LYS A 1 102 ? -6.397 -4.677 10.337 1.00 83.25 102 LYS A CA 1
ATOM 800 C C . LYS A 1 102 ? -5.733 -4.415 11.700 1.00 83.25 102 LYS A C 1
ATOM 802 O O . LYS A 1 102 ? -6.190 -3.594 12.481 1.00 83.25 102 LYS A O 1
ATOM 807 N N . SER A 1 1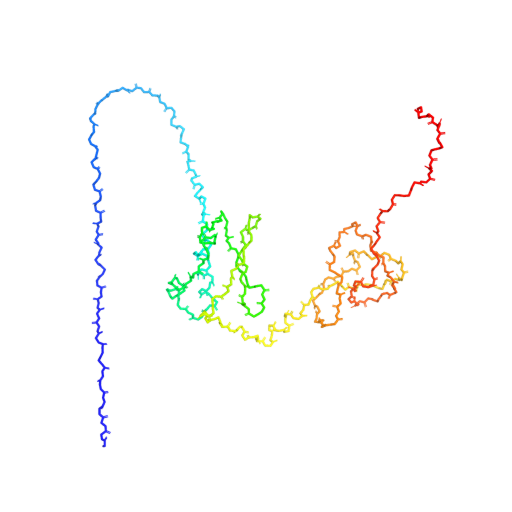03 ? -4.613 -5.068 12.007 1.00 86.69 103 SER A N 1
ATOM 808 C CA . SER A 1 103 ? -3.951 -4.939 13.316 1.00 86.69 103 SER A CA 1
ATOM 809 C C . SER A 1 103 ? -3.183 -3.622 13.490 1.00 86.69 103 SER A C 1
ATOM 811 O O . SER A 1 103 ? -2.946 -3.170 14.618 1.00 86.69 103 SER A O 1
ATOM 813 N N . LEU A 1 104 ? -2.802 -2.994 12.375 1.00 91.31 104 LEU A N 1
ATOM 814 C CA . LEU A 1 104 ? -1.947 -1.816 12.336 1.00 91.31 104 LEU A CA 1
ATOM 815 C C . LEU A 1 104 ? -2.505 -0.770 11.369 1.00 91.31 104 LEU A C 1
ATOM 817 O O . LEU A 1 104 ? -2.807 -1.066 10.213 1.00 91.31 104 LEU A O 1
ATOM 821 N N . ILE A 1 105 ? -2.604 0.464 11.854 1.00 93.19 105 ILE A N 1
ATOM 822 C CA . ILE A 1 105 ? -3.108 1.625 11.122 1.00 93.19 105 ILE A CA 1
ATOM 823 C C . ILE A 1 105 ? -1.925 2.539 10.809 1.00 93.19 105 ILE A C 1
ATOM 825 O O . ILE A 1 105 ? -1.181 2.931 11.710 1.00 93.19 105 ILE A O 1
ATOM 829 N N . LEU A 1 106 ? -1.748 2.896 9.542 1.00 93.81 106 LEU A N 1
ATOM 830 C CA . LEU A 1 106 ? -0.848 3.952 9.104 1.00 93.81 106 LEU A CA 1
ATOM 831 C C . LEU A 1 106 ? -1.594 5.288 9.146 1.00 93.81 106 LEU A C 1
ATOM 833 O O . LEU A 1 106 ? -2.665 5.423 8.567 1.00 93.81 106 LEU A O 1
ATOM 837 N N . ALA A 1 107 ? -1.005 6.272 9.818 1.00 94.75 107 ALA A N 1
ATOM 838 C CA . ALA A 1 107 ? -1.410 7.669 9.793 1.00 94.75 107 ALA A CA 1
ATOM 839 C C . ALA A 1 107 ? -0.323 8.489 9.088 1.00 94.75 107 ALA A C 1
ATOM 841 O O . ALA A 1 107 ? 0.827 8.536 9.545 1.00 94.75 107 ALA A O 1
ATOM 842 N N . GLU A 1 108 ? -0.685 9.139 7.988 1.00 93.69 108 GLU A N 1
ATOM 843 C CA . GLU A 1 108 ? 0.229 9.888 7.132 1.00 93.69 108 GLU A CA 1
ATOM 844 C C . GLU A 1 108 ? -0.205 11.348 6.995 1.00 93.69 108 GLU A C 1
ATOM 846 O O . GLU A 1 108 ? -1.335 11.661 6.628 1.00 93.69 108 GLU A O 1
ATOM 851 N N . CYS A 1 109 ? 0.725 12.250 7.295 1.00 90.88 109 CYS A N 1
ATOM 852 C CA . CYS A 1 109 ? 0.592 13.689 7.112 1.00 90.88 109 CYS A CA 1
ATOM 853 C C . CYS A 1 109 ? 1.516 14.107 5.967 1.00 90.88 109 CYS A C 1
ATOM 855 O O . CYS A 1 109 ? 2.615 14.605 6.219 1.00 90.88 109 CYS A O 1
ATOM 857 N N . GLN A 1 110 ? 1.082 13.839 4.728 1.00 86.00 110 GLN A N 1
ATOM 858 C CA . GLN A 1 110 ? 1.842 14.102 3.496 1.00 86.00 110 GLN A CA 1
ATOM 859 C C . GLN A 1 110 ? 3.346 13.784 3.677 1.00 86.00 110 GLN A C 1
ATOM 861 O O . GLN A 1 110 ? 3.698 12.712 4.171 1.00 86.00 110 GLN A O 1
ATOM 866 N N . ASP A 1 111 ? 4.225 14.742 3.375 1.00 79.56 111 ASP A N 1
ATOM 867 C CA . ASP A 1 111 ? 5.680 14.604 3.491 1.00 79.56 111 ASP A CA 1
ATOM 868 C C . ASP A 1 111 ? 6.237 14.980 4.880 1.00 79.56 111 ASP A C 1
ATOM 870 O O . ASP A 1 111 ? 7.451 14.988 5.086 1.00 79.56 111 ASP A O 1
ATOM 874 N N . GLN A 1 112 ? 5.387 15.304 5.864 1.00 86.75 112 GLN A N 1
ATOM 875 C CA . GLN A 1 112 ? 5.853 15.758 7.181 1.00 86.75 112 GLN A CA 1
ATOM 876 C C . GLN A 1 112 ? 6.168 14.600 8.121 1.00 86.75 112 GLN A C 1
ATOM 878 O O . GLN A 1 112 ? 7.200 14.585 8.797 1.00 86.75 112 GLN A O 1
ATOM 883 N N . TRP A 1 113 ? 5.246 13.647 8.244 1.00 91.19 113 TRP A N 1
ATOM 884 C CA . TRP A 1 113 ? 5.444 12.495 9.112 1.00 91.19 113 TRP A CA 1
ATOM 885 C C . TRP A 1 113 ? 4.511 11.339 8.771 1.00 91.19 113 TRP A C 1
ATOM 887 O O . TRP A 1 113 ? 3.383 11.510 8.318 1.00 91.19 113 TRP A O 1
ATOM 897 N N . ARG A 1 114 ? 4.990 10.142 9.112 1.00 92.69 114 ARG A N 1
ATOM 898 C CA . ARG A 1 114 ? 4.238 8.887 9.085 1.00 92.69 114 ARG A CA 1
ATOM 899 C C . ARG A 1 114 ? 4.307 8.223 10.449 1.00 92.69 114 ARG A C 1
ATOM 901 O O . ARG A 1 114 ? 5.370 8.214 11.083 1.00 92.69 114 ARG A O 1
ATOM 908 N N . ARG A 1 115 ? 3.183 7.714 10.944 1.00 93.75 115 ARG A N 1
ATOM 909 C CA . ARG A 1 115 ? 3.090 7.046 12.246 1.00 93.75 115 ARG A CA 1
ATOM 910 C C . ARG A 1 115 ? 2.213 5.814 12.152 1.00 93.75 115 ARG A C 1
ATOM 912 O O . ARG A 1 115 ? 1.217 5.814 11.447 1.00 93.75 115 ARG A O 1
ATOM 919 N N . PHE A 1 116 ? 2.588 4.793 12.910 1.00 92.81 116 PHE A N 1
ATOM 920 C CA . PHE A 1 116 ? 1.806 3.576 13.036 1.00 92.81 116 PHE A CA 1
ATOM 921 C C . PHE A 1 116 ? 1.064 3.586 14.367 1.00 92.81 116 PHE A C 1
ATOM 923 O O . PHE A 1 116 ? 1.650 3.889 15.412 1.00 92.81 116 PHE A O 1
ATOM 930 N N . VAL A 1 117 ? -0.221 3.265 14.319 1.00 92.75 117 VAL A N 1
ATOM 931 C CA . VAL A 1 117 ? -1.096 3.132 15.477 1.00 92.75 117 VAL A CA 1
ATOM 932 C C . VAL A 1 117 ? -1.583 1.694 15.519 1.00 92.75 117 VAL A C 1
ATOM 934 O O . VAL A 1 117 ? -2.133 1.186 14.546 1.00 92.75 117 VAL A O 1
ATOM 937 N N . LYS A 1 118 ? -1.356 1.014 16.641 1.00 91.81 118 LYS A N 1
ATOM 938 C CA . LYS A 1 118 ? -1.881 -0.337 16.840 1.00 91.81 118 LYS A CA 1
ATOM 939 C C . LYS A 1 118 ? -3.395 -0.259 17.014 1.00 91.81 118 LYS A C 1
ATOM 941 O O . LYS A 1 118 ? -3.861 0.552 17.815 1.00 91.81 118 LYS A O 1
ATOM 946 N N . GLN A 1 119 ? -4.142 -1.105 16.311 1.00 88.75 119 GLN A N 1
ATOM 947 C CA . GLN A 1 119 ? -5.582 -1.185 16.513 1.00 88.75 119 GLN A CA 1
ATOM 948 C C . GLN A 1 119 ? -5.879 -1.682 17.939 1.00 88.75 119 GLN A C 1
ATOM 950 O O . GLN A 1 119 ? -5.316 -2.700 18.365 1.00 88.75 119 GLN A O 1
ATOM 955 N N . PRO A 1 120 ? -6.740 -0.989 18.703 1.00 88.50 120 PRO A N 1
ATOM 956 C CA . PRO A 1 120 ? -7.155 -1.470 20.011 1.00 88.50 120 PRO A CA 1
ATOM 957 C C . PRO A 1 120 ? -7.929 -2.787 19.898 1.00 88.50 120 PRO A C 1
ATOM 959 O O . PRO A 1 120 ? -8.831 -2.914 19.077 1.00 88.50 120 PRO A O 1
ATOM 962 N N . ALA A 1 121 ? -7.606 -3.761 20.751 1.00 85.88 121 ALA A N 1
ATOM 963 C CA . ALA A 1 121 ? -8.211 -5.096 20.698 1.00 85.88 121 ALA A CA 1
ATOM 964 C C . ALA A 1 121 ? -9.713 -5.119 21.042 1.00 85.88 121 ALA A C 1
ATOM 966 O O . ALA A 1 121 ? -10.403 -6.061 20.673 1.00 85.88 121 ALA A O 1
ATOM 967 N N . TRP A 1 122 ? -10.211 -4.103 21.754 1.00 87.56 122 TRP A N 1
ATOM 968 C CA . TRP A 1 122 ? -11.631 -3.958 22.093 1.00 87.56 122 TRP A CA 1
ATOM 969 C C . TRP A 1 122 ? -12.471 -3.410 20.932 1.00 87.56 122 TRP A C 1
ATOM 971 O O . TRP A 1 122 ? -13.695 -3.476 20.983 1.00 87.56 122 TRP A O 1
ATOM 981 N N . LEU A 1 123 ? -11.828 -2.855 19.901 1.00 86.81 123 LEU A N 1
ATOM 982 C CA . LEU A 1 123 ? -12.510 -2.204 18.795 1.00 86.81 123 LEU A CA 1
ATOM 983 C C . LEU A 1 123 ? -12.947 -3.267 17.784 1.00 86.81 123 LEU A C 1
ATOM 985 O O . LEU A 1 123 ? -12.120 -3.921 17.142 1.00 86.81 123 LEU A O 1
ATOM 989 N N . SER A 1 124 ? -14.261 -3.447 17.675 1.00 80.56 124 SER A N 1
ATOM 990 C CA . SER A 1 124 ? -14.883 -4.404 16.769 1.00 80.56 124 SER A CA 1
ATOM 991 C C . SER A 1 124 ? -14.953 -3.781 15.382 1.00 80.56 124 SER A C 1
ATOM 993 O O . SER A 1 124 ? -15.876 -3.044 15.034 1.00 80.56 124 SER A O 1
ATOM 995 N N . VAL A 1 125 ? -13.924 -4.045 14.588 1.00 79.25 125 VAL A N 1
ATOM 996 C CA . VAL A 1 125 ? -13.919 -3.711 13.165 1.00 79.25 125 VAL A CA 1
ATOM 997 C C . VAL A 1 125 ? -14.620 -4.838 12.451 1.00 79.25 125 VAL A C 1
ATOM 999 O O . VAL A 1 125 ? -14.225 -5.992 12.631 1.00 79.25 125 VAL A O 1
ATOM 1002 N N . GLN A 1 126 ? -15.631 -4.525 11.636 1.00 65.38 126 GLN A N 1
ATOM 1003 C CA . GLN A 1 126 ? -16.202 -5.565 10.793 1.00 65.38 126 GLN A CA 1
ATOM 1004 C C . GLN A 1 126 ? -15.056 -6.178 9.978 1.00 65.38 126 GLN A C 1
ATOM 1006 O O . GLN A 1 126 ? -14.313 -5.442 9.300 1.00 65.38 126 GLN A O 1
ATOM 1011 N N . PRO A 1 127 ? -14.858 -7.508 10.049 1.00 56.88 127 PRO A N 1
ATOM 1012 C CA . PRO A 1 127 ? -14.125 -8.190 9.005 1.00 56.88 127 PRO A CA 1
ATOM 1013 C C . PRO A 1 127 ? -14.760 -7.704 7.713 1.00 56.88 127 PRO A C 1
ATOM 1015 O O . PRO A 1 127 ? -15.983 -7.737 7.583 1.00 56.88 127 PRO A O 1
ATOM 1018 N N .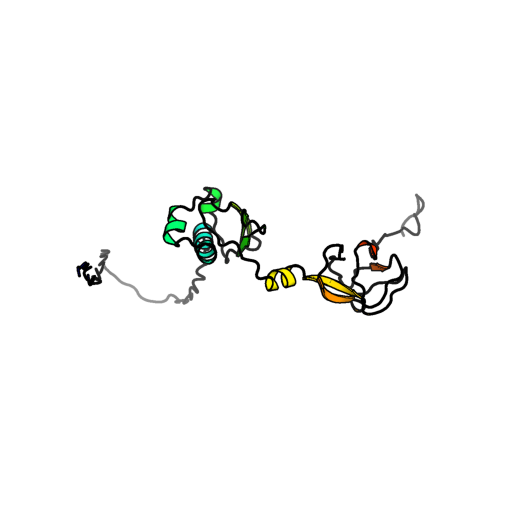 THR A 1 128 ? -13.958 -7.150 6.808 1.00 50.97 128 THR A N 1
ATOM 1019 C CA . THR A 1 128 ? -14.479 -6.958 5.462 1.00 50.97 128 THR A CA 1
ATOM 1020 C C . THR A 1 128 ? -14.749 -8.379 5.000 1.00 50.97 128 THR A C 1
ATOM 1022 O O . THR A 1 128 ? -13.794 -9.112 4.743 1.00 50.97 128 THR A O 1
ATOM 1025 N N . GLU A 1 129 ? -16.010 -8.821 5.031 1.00 45.59 129 GLU A N 1
ATOM 1026 C CA . GLU A 1 129 ? -16.402 -9.991 4.267 1.00 45.59 129 GLU A CA 1
ATOM 1027 C C . GLU A 1 129 ? -16.025 -9.621 2.846 1.00 45.59 129 GLU A C 1
ATOM 1029 O O . GLU A 1 129 ? -16.628 -8.743 2.234 1.00 45.59 129 GLU A O 1
ATOM 1034 N N . LEU A 1 130 ? -14.917 -10.194 2.384 1.00 43.44 130 LEU A N 1
ATOM 1035 C CA . LEU A 1 130 ? -14.520 -10.120 0.999 1.00 43.44 130 LEU A CA 1
ATOM 1036 C C . LEU A 1 130 ? -15.650 -10.797 0.240 1.00 43.44 130 LEU A C 1
ATOM 1038 O O . LEU A 1 130 ? -15.721 -12.023 0.141 1.00 43.44 130 LEU A O 1
ATOM 1042 N N . THR A 1 131 ? -16.587 -9.991 -0.251 1.00 41.72 131 THR A N 1
ATOM 1043 C CA . THR A 1 131 ? -17.494 -10.413 -1.301 1.00 41.72 131 THR A CA 1
ATOM 1044 C C . THR A 1 131 ? -16.598 -11.011 -2.378 1.00 41.72 131 THR A C 1
ATOM 1046 O O . THR A 1 131 ? -15.602 -10.396 -2.744 1.00 41.72 131 THR A O 1
ATOM 1049 N N . LYS A 1 132 ? -16.889 -12.219 -2.873 1.00 46.44 132 LYS A N 1
ATOM 1050 C CA . LYS A 1 132 ? -16.035 -12.900 -3.871 1.00 46.44 132 LYS A CA 1
ATOM 1051 C C . LYS A 1 132 ? -15.664 -12.006 -5.070 1.00 46.44 132 LYS A C 1
ATOM 1053 O O . LYS A 1 132 ? -14.596 -12.178 -5.639 1.00 46.44 132 LYS A O 1
ATOM 1058 N N . ALA A 1 133 ? -16.498 -11.012 -5.378 1.00 46.47 133 ALA A N 1
ATOM 1059 C CA . ALA A 1 133 ? -16.227 -9.971 -6.365 1.00 46.47 133 ALA A CA 1
ATOM 1060 C C . ALA A 1 133 ? -15.033 -9.049 -6.017 1.00 46.47 133 ALA A C 1
ATOM 1062 O O . ALA A 1 133 ? -14.290 -8.666 -6.911 1.00 46.47 133 ALA A O 1
ATOM 1063 N N . ASP A 1 134 ? -14.803 -8.718 -4.743 1.00 39.50 134 ASP A N 1
ATOM 1064 C CA . ASP A 1 134 ? -13.669 -7.891 -4.301 1.00 39.50 134 ASP A CA 1
ATOM 1065 C C . ASP A 1 134 ? -12.357 -8.689 -4.236 1.00 39.50 134 ASP A C 1
ATOM 1067 O O . ASP A 1 134 ? -11.283 -8.131 -4.456 1.00 39.50 134 ASP A O 1
ATOM 1071 N N . GLN A 1 135 ? -12.431 -10.004 -3.996 1.00 44.47 135 GLN A N 1
ATOM 1072 C CA . GLN A 1 135 ? -11.271 -10.901 -4.067 1.00 44.47 135 GLN A CA 1
ATOM 1073 C C . GLN A 1 135 ? -10.759 -11.024 -5.513 1.00 44.47 135 GLN A C 1
ATOM 1075 O O . GLN A 1 135 ? -9.566 -10.871 -5.756 1.00 44.47 135 GLN A O 1
ATOM 1080 N N . GLU A 1 136 ? -11.666 -11.195 -6.483 1.00 45.56 136 GLU A N 1
ATOM 1081 C CA . GLU A 1 136 ? -11.315 -11.258 -7.910 1.00 45.56 136 GLU A CA 1
ATOM 1082 C C . GLU A 1 136 ? -10.722 -9.942 -8.437 1.00 45.56 136 GLU A C 1
ATOM 1084 O O . GLU A 1 136 ? -9.881 -9.969 -9.331 1.00 45.56 136 GLU A O 1
ATOM 1089 N N . VAL A 1 137 ? -11.104 -8.789 -7.870 1.00 48.56 137 VAL A N 1
ATOM 1090 C CA . VAL A 1 137 ? -10.529 -7.477 -8.225 1.00 48.56 137 VAL A CA 1
ATOM 1091 C C . VAL A 1 137 ? -9.202 -7.210 -7.498 1.00 48.56 137 VAL A C 1
ATOM 1093 O O . VAL A 1 137 ? -8.341 -6.520 -8.048 1.00 48.56 137 VAL A O 1
ATOM 1096 N N . SER A 1 138 ? -9.001 -7.766 -6.297 1.00 50.25 138 SER A N 1
ATOM 1097 C CA . SER A 1 138 ? -7.755 -7.636 -5.525 1.00 50.25 138 SER A CA 1
ATOM 1098 C C . SER A 1 138 ? -6.622 -8.545 -6.020 1.00 50.25 138 SER A C 1
ATOM 1100 O O . SER A 1 138 ? -5.462 -8.239 -5.748 1.00 50.25 138 SER A O 1
ATOM 1102 N N . ASP A 1 139 ? -6.928 -9.609 -6.766 1.00 55.34 139 ASP A N 1
ATOM 1103 C CA . ASP A 1 139 ? -5.922 -10.475 -7.404 1.00 55.34 139 ASP A CA 1
ATOM 1104 C C . ASP A 1 139 ? -5.396 -9.899 -8.732 1.00 55.34 139 ASP A C 1
ATOM 1106 O O . ASP A 1 139 ? -4.459 -10.439 -9.326 1.00 55.34 139 ASP A O 1
ATOM 1110 N N . LEU A 1 140 ? -5.979 -8.794 -9.212 1.00 61.50 140 LEU A N 1
ATOM 1111 C CA . LEU A 1 140 ? -5.554 -8.135 -10.440 1.00 61.50 140 LEU A CA 1
ATOM 1112 C C . LEU A 1 140 ? -4.325 -7.257 -10.199 1.00 61.50 140 LEU A C 1
ATOM 1114 O O . LEU A 1 140 ? -4.416 -6.110 -9.752 1.00 61.50 140 LEU A O 1
ATOM 1118 N N . VAL A 1 141 ? -3.163 -7.773 -10.578 1.00 69.44 141 VAL A N 1
ATOM 1119 C CA . VAL A 1 141 ? -1.914 -7.016 -10.576 1.00 69.44 141 VAL A CA 1
ATOM 1120 C C . VAL A 1 141 ? -1.807 -6.240 -11.887 1.00 69.44 141 VAL A C 1
ATOM 1122 O O . VAL A 1 141 ? -2.031 -6.776 -12.972 1.00 69.44 141 VAL A O 1
ATOM 1125 N N . ALA A 1 142 ? -1.473 -4.950 -11.798 1.00 72.69 142 ALA A N 1
ATOM 1126 C CA . ALA A 1 142 ? -1.146 -4.158 -12.978 1.00 72.69 142 ALA A CA 1
ATOM 1127 C C . ALA A 1 142 ? 0.212 -4.619 -13.528 1.00 72.69 142 ALA A C 1
ATOM 1129 O O . ALA A 1 142 ? 1.250 -4.375 -12.909 1.00 72.69 142 ALA A O 1
ATOM 1130 N N . VAL A 1 143 ? 0.196 -5.273 -14.684 1.00 82.12 143 VAL A N 1
ATOM 1131 C CA . VAL A 1 143 ? 1.372 -5.817 -15.366 1.00 82.12 143 VAL A CA 1
ATOM 1132 C C . VAL A 1 143 ? 1.577 -5.134 -16.715 1.00 82.12 143 VAL A C 1
ATOM 1134 O O . VAL A 1 143 ? 0.674 -4.494 -17.255 1.00 82.12 143 VAL A O 1
ATOM 1137 N N . LEU A 1 144 ? 2.795 -5.229 -17.243 1.00 85.25 144 LEU A N 1
ATOM 1138 C CA . LEU A 1 144 ? 3.122 -4.776 -18.592 1.00 85.25 144 LEU A CA 1
ATOM 1139 C C . LEU A 1 144 ? 3.022 -5.974 -19.529 1.00 85.25 144 LEU A C 1
ATOM 1141 O O . LEU A 1 144 ? 3.648 -6.990 -19.256 1.00 85.25 144 LEU A O 1
ATOM 1145 N N . VAL A 1 145 ? 2.246 -5.851 -20.597 1.00 88.94 145 VAL A N 1
ATOM 1146 C CA . VAL A 1 145 ? 2.022 -6.890 -21.606 1.00 88.94 145 VAL A CA 1
ATOM 1147 C C . VAL A 1 145 ? 2.625 -6.437 -22.927 1.00 88.94 145 VAL A C 1
ATOM 1149 O O . VAL A 1 145 ? 2.550 -5.256 -23.273 1.00 88.94 145 VAL A O 1
ATOM 1152 N N . LEU A 1 146 ? 3.243 -7.365 -23.650 1.00 90.25 146 LEU A N 1
ATOM 1153 C CA . LEU A 1 146 ? 3.878 -7.096 -24.935 1.00 90.25 146 LEU A CA 1
ATOM 1154 C C . LEU A 1 146 ? 2.845 -6.930 -26.048 1.00 90.25 146 LEU A C 1
ATOM 1156 O O . LEU A 1 146 ? 1.965 -7.768 -26.223 1.00 90.25 146 LEU A O 1
ATOM 1160 N N . THR A 1 147 ? 2.970 -5.874 -26.846 1.00 91.56 147 THR A N 1
ATOM 1161 C CA . THR A 1 147 ? 2.078 -5.624 -27.993 1.00 91.56 147 THR A CA 1
ATOM 1162 C C . THR A 1 147 ? 2.568 -6.274 -29.288 1.00 91.56 147 THR A C 1
ATOM 1164 O O . THR A 1 147 ? 1.808 -6.376 -30.251 1.00 91.56 147 THR A O 1
ATOM 1167 N N . ARG A 1 148 ? 3.827 -6.723 -29.319 1.00 93.19 148 ARG A N 1
ATOM 1168 C CA . ARG A 1 148 ? 4.464 -7.412 -30.448 1.00 93.19 148 ARG A CA 1
ATOM 1169 C C . ARG A 1 148 ? 5.501 -8.420 -29.961 1.00 93.19 148 ARG A C 1
ATOM 1171 O O . ARG A 1 148 ? 5.976 -8.320 -28.832 1.00 93.19 148 ARG A O 1
ATOM 1178 N N . ASP A 1 149 ? 5.905 -9.312 -30.856 1.00 93.44 149 ASP A N 1
ATOM 1179 C CA . ASP A 1 149 ? 7.037 -10.206 -30.623 1.00 93.44 149 ASP A CA 1
ATOM 1180 C C . ASP A 1 149 ? 8.352 -9.408 -30.547 1.00 93.44 149 ASP A C 1
ATOM 1182 O O . ASP A 1 149 ? 8.561 -8.440 -31.297 1.00 93.44 149 ASP A O 1
ATOM 1186 N N . ILE A 1 150 ? 9.235 -9.813 -29.632 1.00 92.12 150 ILE A N 1
ATOM 1187 C CA . ILE A 1 150 ? 10.559 -9.218 -29.416 1.00 92.12 150 ILE A CA 1
ATOM 1188 C C . ILE A 1 150 ? 11.600 -10.333 -29.342 1.00 92.12 150 ILE A C 1
ATOM 1190 O O . ILE A 1 150 ? 11.501 -11.240 -28.516 1.00 92.12 150 ILE A O 1
ATOM 1194 N N . GLY A 1 151 ? 12.617 -10.253 -30.195 1.00 92.12 151 GLY A N 1
ATOM 1195 C CA . GLY A 1 151 ? 13.704 -11.225 -30.219 1.00 92.12 151 GLY A CA 1
ATOM 1196 C C . GLY A 1 151 ? 14.677 -11.054 -29.053 1.00 92.12 151 GLY A C 1
ATOM 1197 O O . GLY A 1 151 ? 14.872 -9.962 -28.513 1.00 92.12 151 GLY A O 1
ATOM 1198 N N . LYS A 1 152 ? 15.369 -12.131 -28.685 1.00 91.69 152 LYS A N 1
ATOM 1199 C CA . LYS A 1 152 ? 16.463 -12.077 -27.713 1.00 91.69 152 LYS A CA 1
ATOM 1200 C C . LYS A 1 152 ? 17.517 -11.041 -28.121 1.00 91.69 152 LYS A C 1
ATOM 1202 O O . LYS A 1 152 ? 18.065 -11.088 -29.219 1.00 91.69 152 LYS A O 1
ATOM 1207 N N . GLY A 1 153 ? 17.890 -10.171 -27.185 1.00 85.69 153 GLY A N 1
ATOM 1208 C CA . GLY A 1 153 ? 18.884 -9.120 -27.405 1.00 85.69 153 GLY A CA 1
ATOM 1209 C C . GLY A 1 153 ? 18.323 -7.851 -28.048 1.00 85.69 153 GLY A C 1
ATOM 1210 O O . GLY A 1 153 ? 19.056 -6.868 -28.160 1.00 85.69 153 GLY A O 1
ATOM 1211 N N . GLU A 1 154 ? 17.044 -7.834 -28.425 1.00 89.19 154 GLU A N 1
ATOM 1212 C CA . GLU A 1 154 ? 16.380 -6.636 -28.927 1.00 89.19 154 GLU A CA 1
ATOM 1213 C C . GLU A 1 154 ? 15.983 -5.680 -27.790 1.00 89.19 154 GLU A C 1
ATOM 1215 O O . GLU A 1 154 ? 15.753 -6.109 -26.649 1.00 89.19 154 GLU A O 1
ATOM 1220 N N . PRO A 1 155 ? 15.906 -4.369 -28.078 1.00 88.50 155 PRO A N 1
ATOM 1221 C CA . PRO A 1 155 ? 15.415 -3.393 -27.121 1.00 88.50 155 PRO A CA 1
ATOM 1222 C C . PRO A 1 155 ? 13.910 -3.547 -26.884 1.00 88.50 155 PRO A C 1
ATOM 1224 O O . PRO A 1 155 ? 13.129 -3.695 -27.824 1.00 88.50 155 PRO A O 1
ATOM 1227 N N . VAL A 1 156 ? 13.515 -3.450 -25.614 1.00 87.62 156 VAL A N 1
ATOM 1228 C CA . VAL A 1 156 ? 12.113 -3.372 -25.190 1.00 87.62 156 VAL A CA 1
ATOM 1229 C C . VAL A 1 156 ? 11.791 -1.914 -24.891 1.00 87.62 156 VAL A C 1
ATOM 1231 O O . VAL A 1 156 ? 12.289 -1.345 -23.918 1.00 87.62 156 VAL A O 1
ATOM 1234 N N . GLU A 1 157 ? 10.973 -1.296 -25.739 1.00 86.12 157 GLU A N 1
ATOM 1235 C CA . GLU A 1 157 ? 10.595 0.109 -25.607 1.00 86.12 157 GLU A CA 1
ATOM 1236 C C . GLU A 1 157 ? 9.218 0.272 -24.954 1.00 86.12 157 GLU A C 1
ATOM 1238 O O . GLU A 1 157 ? 8.363 -0.609 -25.016 1.00 86.12 157 GLU A O 1
ATOM 1243 N N . SER A 1 158 ? 8.945 1.451 -24.387 1.00 82.06 158 SER A N 1
ATOM 1244 C CA . SER A 1 158 ? 7.639 1.761 -23.785 1.00 82.06 158 SER A CA 1
ATOM 1245 C C . SER A 1 158 ? 6.461 1.616 -24.756 1.00 82.06 158 SER A C 1
ATOM 1247 O O . SER A 1 158 ? 5.349 1.358 -24.313 1.00 82.06 158 SER A O 1
ATOM 1249 N N . LYS A 1 159 ? 6.687 1.782 -26.067 1.00 84.50 159 LYS A N 1
ATOM 1250 C CA . LYS A 1 159 ? 5.657 1.625 -27.111 1.00 84.50 159 LYS A CA 1
ATOM 1251 C C . LYS A 1 159 ? 5.267 0.162 -27.359 1.00 84.50 159 LYS A C 1
ATOM 1253 O O . LYS A 1 159 ? 4.184 -0.103 -27.871 1.00 84.50 159 LYS A O 1
ATOM 1258 N N . ASP A 1 160 ? 6.149 -0.766 -26.995 1.00 85.44 160 ASP A N 1
ATOM 1259 C CA . ASP A 1 160 ? 5.951 -2.204 -27.169 1.00 85.44 160 ASP A CA 1
ATOM 1260 C C . ASP A 1 160 ? 5.194 -2.815 -25.975 1.00 85.44 160 ASP A C 1
ATOM 1262 O O . ASP A 1 160 ? 4.998 -4.026 -25.916 1.00 85.44 160 ASP A O 1
ATOM 1266 N N . LEU A 1 161 ? 4.787 -1.980 -25.008 1.00 86.56 161 LEU A N 1
ATOM 1267 C CA . LEU A 1 161 ? 4.205 -2.392 -23.739 1.00 86.56 161 LEU A CA 1
ATOM 1268 C C . LEU A 1 161 ? 2.874 -1.687 -23.482 1.00 86.56 161 LEU A C 1
ATOM 1270 O O . LEU A 1 161 ? 2.769 -0.462 -23.542 1.00 86.56 161 LEU A O 1
ATOM 1274 N N . VAL A 1 162 ? 1.869 -2.464 -23.097 1.00 87.00 162 VAL A N 1
ATOM 1275 C CA . VAL A 1 162 ? 0.578 -1.970 -22.617 1.00 87.00 162 VAL A CA 1
ATOM 1276 C C . VAL A 1 162 ? 0.384 -2.371 -21.159 1.00 87.00 162 VAL A C 1
ATOM 1278 O O . VAL A 1 162 ? 0.852 -3.416 -20.718 1.00 87.00 162 VAL A O 1
ATOM 1281 N N . ARG A 1 163 ? -0.264 -1.512 -20.366 1.00 82.94 163 ARG A N 1
ATOM 1282 C CA . ARG A 1 163 ? -0.616 -1.851 -18.983 1.00 82.94 163 ARG A CA 1
ATOM 1283 C C . ARG A 1 163 ? -1.938 -2.591 -18.969 1.00 82.94 163 ARG A C 1
ATOM 1285 O O . ARG A 1 163 ? -2.960 -2.010 -19.323 1.00 82.94 163 ARG A O 1
ATOM 1292 N N . GLU A 1 164 ? -1.915 -3.812 -18.466 1.00 82.19 164 GLU A N 1
ATOM 1293 C CA . GLU A 1 164 ? -3.110 -4.621 -18.269 1.00 82.19 164 GLU A CA 1
ATOM 1294 C C . GLU A 1 164 ? -3.224 -5.074 -16.819 1.00 82.19 164 GLU A C 1
ATOM 1296 O O . GLU A 1 164 ? -2.263 -5.058 -16.051 1.00 82.19 164 GLU A O 1
ATOM 1301 N N . LYS A 1 165 ? -4.442 -5.427 -16.424 1.00 78.12 165 LYS A N 1
ATOM 1302 C CA . LYS A 1 165 ? -4.747 -5.965 -15.103 1.00 78.12 165 LYS A CA 1
ATOM 1303 C C . LYS A 1 165 ? -4.983 -7.459 -15.262 1.00 78.12 165 LYS A C 1
ATOM 1305 O O . LYS A 1 165 ? -6.013 -7.839 -15.808 1.00 78.12 165 LYS A O 1
ATOM 1310 N N . LEU A 1 166 ? -4.037 -8.277 -14.808 1.00 72.69 166 LEU A N 1
ATOM 1311 C CA . LEU A 1 166 ? -4.125 -9.736 -14.898 1.00 72.69 166 LEU A CA 1
ATOM 1312 C C . LEU A 1 166 ? -4.209 -10.352 -13.502 1.00 72.69 166 LEU A C 1
ATOM 1314 O O . LEU A 1 166 ? -3.553 -9.882 -12.573 1.00 72.69 166 LEU A O 1
ATOM 1318 N N . SER A 1 167 ? -5.007 -11.413 -13.372 1.00 68.31 167 SER A N 1
ATOM 1319 C CA . SER A 1 167 ? -5.021 -12.253 -12.174 1.00 68.31 167 SER A CA 1
ATOM 1320 C C . SER A 1 167 ? -3.787 -13.148 -12.220 1.00 68.31 167 SER A C 1
ATOM 1322 O O . SER A 1 167 ? -3.676 -13.998 -13.103 1.00 68.31 167 SER A O 1
ATOM 1324 N N . THR A 1 168 ? -2.815 -12.918 -11.337 1.00 61.78 168 THR A N 1
ATOM 1325 C CA . THR A 1 168 ? -1.581 -13.716 -11.324 1.00 61.78 168 THR A CA 1
ATOM 1326 C C . THR A 1 168 ? -1.192 -14.103 -9.906 1.00 61.78 168 THR A C 1
ATOM 1328 O O . THR A 1 168 ? -0.840 -13.237 -9.109 1.00 61.78 168 THR A O 1
ATOM 1331 N N . THR A 1 169 ? -1.190 -15.405 -9.615 1.00 58.56 169 THR A N 1
ATOM 1332 C CA . THR A 1 169 ? -0.747 -15.966 -8.328 1.00 58.56 169 THR A CA 1
ATOM 1333 C C . THR A 1 169 ? 0.750 -16.290 -8.291 1.00 58.56 169 THR A C 1
ATOM 1335 O O . THR A 1 169 ? 1.345 -16.235 -7.221 1.00 58.56 169 THR A O 1
ATOM 1338 N N . ASP A 1 170 ? 1.383 -16.549 -9.446 1.00 60.75 170 ASP A N 1
ATOM 1339 C CA . ASP A 1 170 ? 2.746 -17.120 -9.523 1.00 60.75 170 ASP A CA 1
ATOM 1340 C C . ASP A 1 170 ? 3.720 -16.343 -10.433 1.00 60.75 170 ASP A C 1
ATOM 1342 O O . ASP A 1 170 ? 4.767 -16.849 -10.841 1.00 60.75 170 ASP A O 1
ATOM 1346 N N . PHE A 1 171 ? 3.395 -15.092 -10.766 1.00 68.94 171 PHE A N 1
ATOM 1347 C CA . PHE A 1 171 ? 4.187 -14.267 -11.679 1.00 68.94 171 PHE A CA 1
ATOM 1348 C C . PHE A 1 171 ? 4.935 -13.153 -10.938 1.00 68.94 171 PHE A C 1
ATOM 1350 O O . PHE A 1 171 ? 4.367 -12.472 -10.088 1.00 68.94 171 PHE A O 1
ATOM 1357 N N . SER A 1 172 ? 6.212 -12.930 -11.277 1.00 73.12 172 SER A N 1
ATOM 1358 C CA . SER A 1 172 ? 6.991 -11.783 -10.784 1.00 73.12 172 SER A CA 1
ATOM 1359 C C . SER A 1 172 ? 7.041 -10.692 -11.861 1.00 73.12 172 SER A C 1
ATOM 1361 O O . SER A 1 172 ? 7.939 -10.716 -12.716 1.00 73.12 172 SER A O 1
ATOM 1363 N N . PRO A 1 173 ? 6.081 -9.747 -11.859 1.00 74.88 173 PRO A N 1
ATOM 1364 C CA . PRO A 1 173 ? 5.991 -8.740 -12.901 1.00 74.88 173 PRO A CA 1
ATOM 1365 C C . PRO A 1 173 ? 7.185 -7.798 -12.880 1.00 74.88 173 PRO A C 1
ATOM 1367 O O . PRO A 1 173 ? 7.768 -7.492 -11.836 1.00 74.88 173 PRO A O 1
ATOM 1370 N N . PHE A 1 174 ? 7.539 -7.290 -14.054 1.00 71.69 174 PHE A N 1
ATOM 1371 C CA . PHE A 1 174 ? 8.468 -6.180 -14.153 1.00 71.69 174 PHE A CA 1
ATOM 1372 C C . PHE A 1 174 ? 7.775 -4.880 -13.697 1.00 71.69 174 PHE A C 1
ATOM 1374 O O . PHE A 1 174 ? 6.940 -4.324 -14.403 1.00 71.69 174 PHE A O 1
ATOM 1381 N N . VAL A 1 175 ? 8.103 -4.398 -12.490 1.00 61.34 175 VAL A N 1
ATOM 1382 C CA . VAL A 1 175 ? 7.433 -3.238 -11.844 1.00 61.34 175 VAL A CA 1
ATOM 1383 C C . VAL A 1 175 ? 8.200 -1.916 -12.020 1.00 61.34 175 VAL A C 1
ATOM 138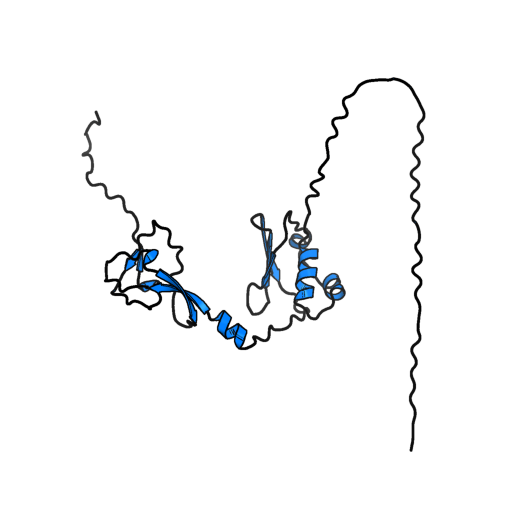5 O O . VAL A 1 175 ? 7.727 -0.851 -11.620 1.00 61.34 175 VAL A O 1
ATOM 1388 N N . SER A 1 176 ? 9.401 -1.936 -12.604 1.00 60.38 176 SER A N 1
ATOM 1389 C CA . SER A 1 176 ? 10.208 -0.717 -12.738 1.00 60.38 176 SER A CA 1
ATOM 1390 C C . SER A 1 176 ? 9.491 0.318 -13.607 1.00 60.38 176 SER A C 1
ATOM 1392 O O . SER A 1 176 ? 8.973 -0.002 -14.677 1.00 60.38 176 SER A O 1
ATOM 1394 N N . LYS A 1 177 ? 9.478 1.581 -13.161 1.00 60.88 177 LYS A N 1
ATOM 1395 C CA . LYS A 1 177 ? 8.973 2.700 -13.965 1.00 60.88 177 LYS A CA 1
ATOM 1396 C C . LYS A 1 177 ? 9.835 2.817 -15.224 1.00 60.88 177 LYS A C 1
ATOM 1398 O O . LYS A 1 177 ? 10.945 3.336 -15.140 1.00 60.88 177 LYS A O 1
ATOM 1403 N N . LEU A 1 178 ? 9.325 2.347 -16.363 1.00 61.84 178 LEU A N 1
ATOM 1404 C CA . LEU A 1 178 ? 9.913 2.663 -17.660 1.00 61.84 178 LEU A CA 1
ATOM 1405 C C . LEU A 1 178 ? 9.851 4.176 -17.855 1.00 61.84 178 LEU A C 1
ATOM 1407 O O . LEU A 1 178 ? 8.780 4.765 -17.998 1.00 61.84 178 LEU A O 1
ATOM 1411 N N . THR A 1 179 ? 11.014 4.803 -17.815 1.00 58.06 179 THR A N 1
ATOM 1412 C CA . THR A 1 179 ? 11.233 6.126 -18.395 1.00 58.06 179 THR A CA 1
ATOM 1413 C C . THR A 1 179 ? 11.672 5.940 -19.845 1.00 58.06 179 THR A C 1
ATOM 1415 O O . THR A 1 179 ? 12.213 4.891 -20.188 1.00 58.06 179 THR A O 1
ATOM 1418 N N . GLU A 1 180 ? 11.513 6.956 -20.695 1.00 56.91 180 GLU A N 1
ATOM 1419 C CA . GLU A 1 180 ? 11.998 6.926 -22.092 1.00 56.91 180 GLU A CA 1
ATOM 1420 C C . GLU A 1 180 ? 13.502 6.598 -22.214 1.00 56.91 180 GLU A C 1
ATOM 1422 O O . GLU A 1 180 ? 13.971 6.169 -23.261 1.00 56.91 180 GLU A O 1
ATOM 1427 N N . TYR A 1 181 ? 14.260 6.743 -21.122 1.00 56.72 181 TYR A N 1
ATOM 1428 C CA . TYR A 1 181 ? 15.697 6.473 -21.041 1.00 56.72 181 TYR A CA 1
ATOM 1429 C C . TYR A 1 181 ? 16.043 5.078 -20.502 1.00 56.72 181 TYR A C 1
ATOM 1431 O O . TYR A 1 181 ? 17.220 4.742 -20.352 1.00 56.72 181 TYR A O 1
ATOM 1439 N N . SER A 1 182 ? 15.040 4.265 -20.167 1.00 66.44 182 SER A N 1
ATOM 1440 C CA . SER A 1 182 ? 15.244 2.917 -19.640 1.00 66.44 182 SER A CA 1
ATOM 1441 C C . SER A 1 182 ? 15.710 1.991 -20.764 1.00 66.44 182 SER A C 1
ATOM 1443 O O . SER A 1 182 ? 14.917 1.572 -21.599 1.00 66.44 182 SER A O 1
ATOM 1445 N N . LYS A 1 183 ? 17.006 1.661 -20.793 1.00 76.62 183 LYS A N 1
ATOM 1446 C CA . LYS A 1 183 ? 17.567 0.689 -21.745 1.00 76.62 183 LYS A CA 1
ATOM 1447 C C . LYS A 1 183 ? 17.289 -0.733 -21.261 1.00 76.62 183 LYS A C 1
ATOM 1449 O O . LYS A 1 183 ? 18.095 -1.314 -20.530 1.00 76.62 183 LYS A O 1
ATOM 1454 N N . LEU A 1 184 ? 16.128 -1.257 -21.636 1.00 84.75 184 LEU A N 1
ATOM 1455 C CA . LEU A 1 184 ? 15.732 -2.640 -21.386 1.00 84.75 184 LEU A CA 1
ATOM 1456 C C . LEU A 1 184 ? 16.035 -3.487 -22.619 1.00 84.75 184 LEU A C 1
ATOM 1458 O O . LEU A 1 184 ? 15.709 -3.090 -23.734 1.00 84.75 184 LEU A O 1
ATOM 1462 N N . ILE A 1 185 ? 16.656 -4.644 -22.412 1.00 87.56 185 ILE A N 1
ATOM 1463 C CA . ILE A 1 185 ? 16.978 -5.608 -23.467 1.00 87.56 185 ILE A CA 1
ATOM 1464 C C . ILE A 1 185 ? 16.310 -6.940 -23.135 1.00 87.56 185 ILE A C 1
ATOM 1466 O O . ILE A 1 185 ? 16.391 -7.389 -21.991 1.00 87.56 185 ILE A O 1
ATOM 1470 N N . ALA A 1 186 ? 15.688 -7.590 -24.115 1.00 90.38 186 ALA A N 1
ATOM 1471 C CA . ALA A 1 186 ? 15.084 -8.904 -23.927 1.00 90.38 186 ALA A CA 1
ATOM 1472 C C . ALA A 1 186 ? 16.163 -9.977 -23.671 1.00 90.38 186 ALA A C 1
ATOM 1474 O O . ALA A 1 186 ? 17.124 -10.118 -24.432 1.00 90.38 186 ALA A O 1
ATOM 1475 N N . SER A 1 187 ? 16.027 -10.747 -22.588 1.00 89.44 187 SER A N 1
ATOM 1476 C CA . SER A 1 187 ? 16.967 -11.816 -22.212 1.00 89.44 187 SER A CA 1
ATOM 1477 C C . SER A 1 187 ? 16.753 -13.110 -23.016 1.00 89.44 187 SER A C 1
ATOM 1479 O O . SER A 1 187 ? 17.670 -13.933 -23.138 1.00 89.44 187 SER A O 1
ATOM 1481 N N . LYS A 1 188 ? 15.559 -13.265 -23.596 1.00 91.56 188 LYS A N 1
ATOM 1482 C CA . LYS A 1 188 ? 15.077 -14.391 -24.407 1.00 91.56 188 LYS A CA 1
ATOM 1483 C C . LYS A 1 188 ? 14.083 -13.877 -25.459 1.00 91.56 188 LYS A C 1
ATOM 1485 O O . LYS A 1 188 ? 13.753 -12.697 -25.437 1.00 91.56 188 LYS A O 1
ATOM 1490 N N . ASP A 1 189 ? 13.614 -14.753 -26.341 1.00 92.81 189 ASP A N 1
ATOM 1491 C CA . ASP A 1 189 ? 12.524 -14.420 -27.264 1.00 92.81 189 ASP A CA 1
ATOM 1492 C C . ASP A 1 189 ? 11.208 -14.277 -26.486 1.00 92.81 189 ASP A C 1
ATOM 1494 O O . ASP A 1 189 ? 10.901 -15.103 -25.619 1.00 92.81 189 ASP A O 1
ATOM 1498 N N . LEU A 1 190 ? 10.462 -13.212 -26.768 1.00 92.69 190 LEU A N 1
ATOM 1499 C CA . LEU A 1 190 ? 9.220 -12.848 -26.094 1.00 92.69 190 LEU A CA 1
ATOM 1500 C C . LEU A 1 190 ? 8.093 -12.719 -27.115 1.00 92.69 190 LEU A C 1
ATOM 1502 O O . LEU A 1 190 ? 8.289 -12.143 -28.187 1.00 92.69 190 LEU A O 1
ATOM 1506 N N . SER A 1 191 ? 6.915 -13.229 -26.768 1.00 93.56 191 SER A N 1
ATOM 1507 C CA . SER A 1 191 ? 5.752 -13.233 -27.651 1.00 93.56 191 SER A CA 1
ATOM 1508 C C . SER A 1 191 ? 4.765 -12.120 -27.309 1.00 93.56 191 SER A C 1
ATOM 1510 O O . SER A 1 191 ? 4.615 -11.716 -26.155 1.00 93.56 191 SER A O 1
ATOM 1512 N N . ALA A 1 192 ? 4.070 -11.627 -28.329 1.00 91.69 192 ALA A N 1
ATOM 1513 C CA . ALA A 1 192 ? 2.967 -10.695 -28.170 1.00 91.69 192 ALA A CA 1
ATOM 1514 C C . ALA A 1 192 ? 1.864 -11.303 -27.286 1.00 91.69 192 ALA A C 1
ATOM 1516 O O . ALA A 1 192 ? 1.507 -12.471 -27.429 1.00 91.69 192 ALA A O 1
ATOM 1517 N N . GLY A 1 193 ? 1.295 -10.489 -26.399 1.00 85.50 193 GLY A N 1
ATOM 1518 C CA . GLY A 1 193 ? 0.259 -10.894 -25.449 1.00 85.50 193 GLY A CA 1
ATOM 1519 C C . GLY A 1 193 ? 0.790 -11.462 -24.132 1.00 85.50 193 GLY A C 1
ATOM 1520 O O . GLY A 1 193 ? 0.016 -11.570 -23.181 1.00 85.50 193 GLY A O 1
ATOM 1521 N N . ASP A 1 194 ? 2.089 -11.755 -24.026 1.00 87.56 194 ASP A N 1
ATOM 1522 C CA . ASP A 1 194 ? 2.666 -12.251 -22.779 1.00 87.56 194 ASP A CA 1
ATOM 1523 C C . ASP A 1 194 ? 2.975 -11.110 -21.794 1.00 87.56 194 ASP A C 1
ATOM 1525 O O . ASP A 1 194 ? 3.431 -10.025 -22.193 1.00 87.56 194 ASP A O 1
ATOM 1529 N N . PRO A 1 195 ? 2.768 -11.336 -20.482 1.00 87.94 195 PRO A N 1
ATOM 1530 C CA . PRO A 1 195 ? 3.177 -10.392 -19.462 1.00 87.94 195 PRO A CA 1
ATOM 1531 C C . PRO A 1 195 ? 4.702 -10.402 -19.305 1.00 87.94 195 PRO A C 1
ATOM 1533 O O . PRO A 1 195 ? 5.352 -11.446 -19.267 1.00 87.94 195 PRO A O 1
ATOM 1536 N N . LEU A 1 196 ? 5.279 -9.216 -19.144 1.00 87.06 196 LEU A N 1
ATOM 1537 C CA . LEU A 1 196 ? 6.716 -9.013 -19.045 1.00 87.06 196 LEU A CA 1
ATOM 1538 C C . LEU A 1 196 ? 7.233 -9.332 -17.639 1.00 87.06 196 LEU A C 1
ATOM 1540 O O . LEU A 1 196 ? 6.948 -8.607 -16.673 1.00 87.06 196 LEU A O 1
ATOM 1544 N N . ALA A 1 197 ? 8.010 -10.409 -17.507 1.00 86.88 197 ALA A N 1
ATOM 1545 C CA . ALA A 1 197 ? 8.580 -10.803 -16.226 1.00 86.88 197 ALA A CA 1
ATOM 1546 C C . ALA A 1 197 ? 9.895 -10.075 -15.955 1.00 86.88 197 ALA A C 1
ATOM 1548 O O . ALA A 1 197 ? 10.637 -9.690 -16.860 1.00 86.88 197 ALA A O 1
ATOM 1549 N N . LYS A 1 198 ? 10.275 -9.981 -14.678 1.00 82.81 198 LYS A N 1
ATOM 1550 C CA . LYS A 1 198 ? 11.598 -9.455 -14.313 1.00 82.81 198 LYS A CA 1
ATOM 1551 C C . LYS A 1 198 ? 12.759 -10.272 -14.903 1.00 82.81 198 LYS A C 1
ATOM 1553 O O . LYS A 1 198 ? 13.801 -9.702 -15.203 1.00 82.81 198 LYS A O 1
ATOM 1558 N N . ALA A 1 199 ? 12.587 -11.585 -15.061 1.00 83.50 199 ALA A N 1
ATOM 1559 C CA . ALA A 1 199 ? 13.608 -12.476 -15.620 1.00 83.50 199 ALA A CA 1
ATOM 1560 C C . ALA A 1 199 ? 13.794 -12.318 -17.143 1.00 83.50 199 ALA A C 1
ATOM 1562 O O . ALA A 1 199 ? 14.828 -12.708 -17.690 1.00 83.50 199 ALA A O 1
ATOM 1563 N N . ASP A 1 200 ? 12.816 -11.717 -17.817 1.00 85.88 200 ASP A N 1
ATOM 1564 C CA . ASP A 1 200 ? 12.795 -11.565 -19.272 1.00 85.88 200 ASP A CA 1
ATOM 1565 C C . ASP A 1 200 ? 13.609 -10.359 -19.747 1.00 85.88 200 ASP A C 1
ATOM 1567 O O . ASP A 1 200 ? 13.823 -10.183 -20.943 1.00 85.88 200 ASP A O 1
ATOM 1571 N N . ILE A 1 201 ? 14.088 -9.534 -18.812 1.00 85.94 201 ILE A N 1
ATOM 1572 C CA . ILE A 1 201 ? 14.715 -8.249 -19.097 1.00 85.94 201 ILE A CA 1
ATOM 1573 C C . ILE A 1 201 ? 16.112 -8.157 -18.487 1.00 85.94 201 ILE A C 1
ATOM 1575 O O . ILE A 1 201 ? 16.328 -8.390 -17.298 1.00 85.94 201 ILE A O 1
ATOM 1579 N N . LEU A 1 202 ? 17.058 -7.706 -19.304 1.00 83.50 202 LEU A N 1
ATOM 1580 C CA . LEU A 1 202 ? 18.364 -7.219 -18.890 1.00 83.50 202 LEU A CA 1
ATOM 1581 C C . LEU A 1 202 ? 18.322 -5.689 -18.837 1.00 83.50 202 LEU A C 1
ATOM 1583 O O . LEU A 1 202 ? 17.978 -5.027 -19.817 1.00 83.50 202 LEU A O 1
ATOM 1587 N N . VAL A 1 203 ? 18.682 -5.119 -17.688 1.00 78.62 203 VAL A N 1
ATOM 1588 C CA . VAL A 1 203 ? 18.767 -3.663 -17.514 1.00 78.62 203 VAL A CA 1
ATOM 1589 C C . VAL A 1 203 ? 20.189 -3.221 -17.839 1.00 78.62 203 VAL A C 1
ATOM 1591 O O . VAL A 1 203 ? 21.127 -3.543 -17.108 1.00 78.62 203 VAL A O 1
ATOM 1594 N N . GLY A 1 204 ? 20.357 -2.486 -18.937 1.00 64.12 204 GLY A N 1
ATOM 1595 C CA . GLY A 1 204 ? 21.654 -1.942 -19.322 1.00 64.12 204 GLY A CA 1
ATOM 1596 C C . GLY A 1 204 ? 22.065 -0.789 -18.406 1.00 64.12 204 GLY A C 1
ATOM 1597 O O . GLY A 1 204 ? 21.377 0.229 -18.342 1.00 64.12 204 GLY A O 1
ATOM 1598 N N . GLN A 1 205 ? 23.206 -0.912 -17.726 1.00 58.47 205 GLN A N 1
ATOM 1599 C CA . GLN A 1 205 ? 23.864 0.227 -17.081 1.00 58.47 205 GLN A CA 1
ATOM 1600 C C . GLN A 1 205 ? 24.748 0.951 -18.098 1.00 58.47 205 GLN A C 1
ATOM 1602 O O . GLN A 1 205 ? 25.454 0.324 -18.887 1.00 58.47 205 GLN A O 1
ATOM 1607 N N . GLN A 1 206 ? 24.716 2.284 -18.088 1.00 56.03 206 GLN A N 1
ATOM 1608 C CA . GLN A 1 206 ? 25.650 3.074 -18.879 1.00 56.03 206 GLN A CA 1
ATOM 1609 C C . GLN A 1 206 ? 27.029 2.985 -18.225 1.00 56.03 206 GLN A C 1
ATOM 1611 O O . GLN A 1 206 ? 27.235 3.495 -17.127 1.00 56.03 206 GLN A O 1
ATOM 1616 N N . VAL A 1 207 ? 27.965 2.320 -18.897 1.00 56.75 207 VAL A N 1
ATOM 1617 C CA . VAL A 1 207 ? 29.348 2.203 -18.436 1.00 56.75 207 VAL A CA 1
ATOM 1618 C C . VAL A 1 207 ? 30.210 3.101 -19.314 1.00 56.75 207 VAL A C 1
ATOM 1620 O O . VAL A 1 207 ? 30.196 2.977 -20.537 1.00 56.75 207 VAL A O 1
ATOM 1623 N N . LEU A 1 208 ? 30.937 4.033 -18.699 1.00 63.75 208 LEU A N 1
ATOM 1624 C CA . LEU A 1 208 ? 31.958 4.812 -19.394 1.00 63.75 208 LEU A CA 1
ATOM 1625 C C . LEU A 1 208 ? 33.223 3.960 -19.473 1.00 63.75 208 LEU A C 1
ATOM 1627 O O . LEU A 1 208 ? 33.867 3.699 -18.460 1.00 63.75 208 LEU A O 1
ATOM 1631 N N . THR A 1 209 ? 33.572 3.510 -20.673 1.00 62.50 209 THR A N 1
ATOM 1632 C CA . THR A 1 209 ? 34.842 2.824 -20.917 1.00 62.50 209 THR A CA 1
ATOM 1633 C C . THR A 1 209 ? 35.837 3.841 -21.460 1.00 62.50 209 THR A C 1
ATOM 1635 O O . THR A 1 209 ? 35.590 4.465 -22.491 1.00 62.50 209 THR A O 1
ATOM 1638 N N . ALA A 1 210 ? 36.957 4.039 -20.765 1.00 71.25 210 ALA A N 1
ATOM 1639 C CA . ALA A 1 210 ? 38.039 4.869 -21.282 1.00 71.25 210 ALA A CA 1
ATOM 1640 C C . ALA A 1 210 ? 38.638 4.187 -22.522 1.00 71.25 210 ALA A C 1
ATOM 1642 O O . ALA A 1 210 ? 39.216 3.108 -22.420 1.00 71.25 210 ALA A O 1
ATOM 1643 N N . VAL A 1 211 ? 38.476 4.806 -23.694 1.00 67.44 211 VAL A N 1
ATOM 1644 C CA . VAL A 1 211 ? 38.972 4.269 -24.976 1.00 67.44 211 VAL A CA 1
ATOM 1645 C C . VAL A 1 211 ? 40.495 4.415 -25.096 1.00 67.44 211 VAL A C 1
ATOM 1647 O O . VAL A 1 211 ? 41.140 3.631 -25.785 1.00 67.44 211 VAL A O 1
ATOM 1650 N N . SER A 1 212 ? 41.096 5.366 -24.377 1.00 67.56 212 SER A N 1
ATOM 1651 C CA . SER A 1 212 ? 42.550 5.512 -24.299 1.00 67.56 212 SER A CA 1
ATOM 1652 C C . SER A 1 212 ? 42.982 6.027 -22.931 1.00 67.56 212 SER A C 1
ATOM 1654 O O . SER A 1 212 ? 42.476 7.048 -22.464 1.00 67.56 212 SER A O 1
ATOM 1656 N N . ALA A 1 213 ? 43.957 5.363 -22.314 1.00 66.50 213 ALA A N 1
ATOM 1657 C CA . ALA A 1 213 ? 44.720 5.945 -21.218 1.00 66.50 213 ALA A CA 1
ATOM 1658 C C . ALA A 1 213 ? 45.772 6.894 -21.808 1.00 66.50 213 ALA A C 1
ATOM 1660 O O . ALA A 1 213 ? 46.515 6.502 -22.707 1.00 66.50 213 ALA A O 1
ATOM 1661 N N . ILE A 1 214 ? 45.838 8.132 -21.312 1.00 66.81 214 ILE A N 1
ATOM 1662 C CA . ILE A 1 214 ? 46.950 9.030 -21.636 1.00 66.81 214 ILE A CA 1
ATOM 1663 C C . ILE A 1 214 ? 48.203 8.437 -20.973 1.00 66.81 214 ILE A C 1
ATOM 1665 O O . ILE A 1 214 ? 48.195 8.256 -19.751 1.00 66.81 214 ILE A O 1
ATOM 1669 N N . PRO A 1 215 ? 49.264 8.103 -21.729 1.00 65.75 215 PRO A N 1
ATOM 1670 C CA . PRO A 1 215 ? 50.502 7.605 -21.147 1.00 65.75 215 PRO A CA 1
ATOM 1671 C C . PRO A 1 215 ? 51.067 8.631 -20.163 1.00 65.75 215 PRO A C 1
ATOM 1673 O O . PRO A 1 215 ? 51.068 9.834 -20.446 1.00 65.75 215 PRO A O 1
ATOM 1676 N N . SER A 1 216 ? 51.566 8.161 -19.020 1.00 59.56 216 SER A N 1
ATOM 1677 C CA . SER A 1 216 ? 52.197 9.012 -18.010 1.00 59.56 216 SER A CA 1
ATOM 1678 C C . SER A 1 216 ? 53.287 9.878 -18.654 1.00 59.56 216 SER A C 1
ATOM 1680 O O . SER A 1 216 ? 54.311 9.355 -19.087 1.00 59.56 216 SER A O 1
ATOM 1682 N N . GLY A 1 217 ? 53.051 11.193 -18.739 1.00 60.25 217 GLY A N 1
ATOM 1683 C CA . GLY A 1 217 ? 53.994 12.170 -19.303 1.00 60.25 217 GLY A CA 1
ATOM 1684 C C . GLY A 1 217 ? 53.506 12.986 -20.508 1.00 60.25 217 GLY A C 1
ATOM 1685 O O . GLY A 1 217 ? 54.260 13.825 -20.990 1.00 60.25 217 GLY A O 1
ATOM 1686 N N . SER A 1 218 ? 52.279 12.798 -21.003 1.00 59.12 218 SER A N 1
ATOM 1687 C CA . SER A 1 218 ? 51.753 13.663 -22.077 1.00 59.12 218 SER A CA 1
ATOM 1688 C C . SER A 1 218 ? 51.226 14.997 -21.529 1.00 59.12 218 SER A C 1
ATOM 1690 O O . SER A 1 218 ? 50.417 15.018 -20.602 1.00 59.12 218 SER A O 1
ATOM 1692 N N . SER A 1 219 ? 51.690 16.110 -22.104 1.00 62.84 219 SER A N 1
ATOM 1693 C CA . SER A 1 219 ? 51.219 17.466 -21.798 1.00 62.84 219 SER A CA 1
ATOM 1694 C C . SER A 1 219 ? 49.954 17.775 -22.603 1.00 62.84 219 SER A C 1
ATOM 1696 O O . SER A 1 219 ? 49.925 17.557 -23.813 1.00 62.84 219 SER A O 1
ATOM 1698 N N . LEU A 1 220 ? 48.911 18.257 -21.922 1.00 63.47 220 LEU A N 1
ATOM 1699 C CA . LEU A 1 220 ? 47.716 18.817 -22.553 1.00 63.47 220 LEU A CA 1
ATOM 1700 C C . LEU A 1 220 ? 48.038 20.264 -22.949 1.00 63.47 220 LEU A C 1
ATOM 1702 O O . LEU A 1 220 ? 48.066 21.137 -22.080 1.00 63.47 220 LEU A O 1
ATOM 1706 N N . LEU A 1 221 ? 48.355 20.478 -24.227 1.00 49.78 221 LEU A N 1
ATOM 1707 C CA . LEU A 1 221 ? 48.444 21.806 -24.843 1.00 49.78 221 LEU A CA 1
ATOM 1708 C C . LEU A 1 221 ? 47.065 22.267 -25.315 1.00 49.78 221 LEU A C 1
ATOM 1710 O O . LEU A 1 221 ? 46.342 21.423 -25.894 1.00 49.78 221 LEU A O 1
#

Sequence (221 aa):
MYGYFKKVFAGTCVSIFIVGLVISNNHQSLAATGDPNDHTKVISDTGDRHQVFELRAGLISWLALHATNEITEIEENLKLNRSLERKKCHSSIVFSYVESNKSLILAECQDQWRRFVKQPAWLSVQPTELTKADQEVSDLVAVLVLTRDIGKGEPVESKDLVREKLSTTDFSPFVSKLTEYSKLIASKDLSAGDPLAKADILVGQQVLTAVSAIPSGSSLL

Radius of gyration: 33.8 Å; chains: 1; bounding box: 111×84×62 Å

Secondary structure (DSSP, 8-state):
----------------------------------------------------EEHHHHHHHHHHHHBSS-HHHHHHH----HHHHT-EESSPPEEEESSTT--EEEEEETTTEEEEEEPPTT--BPP----HHHHHHHTEEEEEEESS-B-TT-EE-GGGEEEEEEE-SS--B--S---TT--EEESS-B-TT-B-BGGGEEE-------S-PPPTT----

pLDDT: mean 70.05, std 21.07, range [29.58, 94.75]

Foldseek 3Di:
DDDDDDDDDDDDDDDDDPDDDDDDDDDDDDDDDDDDDDDPPPPPCPVPVLDKAQQLVLVLVVLCVFFPDDSVVCNVPDDDDPVRRPDIESDDWDWDQPDLVSQWIWTDRDPPDIDIDGDDPPTHGPNPPCPVVNVVVVLWDFFWFAQAKDAAFGWDAPVRTDTDTDRDDDAAGDPDPDDRPFGWGANHIDGGGDTHGPVRTDTDDDDDDDPDDDPPPDDDD

Organism: NCBI:txid408172